Protein AF-V9H0E2-F1 (afdb_monomer)

Nearest PDB structures (foldseek):
  3msv-assembly3_B  TM=2.736E-01  e=2.946E+00  Schizosaccharomyces pombe
  7zoq-assembly1_A  TM=2.762E-01  e=8.106E+00  Desulfonema magnum

Foldseek 3Di:
DPPDDDPPDQWDDDPLQIAGVLLQSPVVLVVLVVVLVVVCVVCCVCQAPPHPDDLLVSVVCCVPPRVCSVLPCCLPSVLNYFPVSLVVVQVVSLVSLCRSVVPDPPDDSVNSCVVNVPDRSVRSNLVVNQVLLVCQVPPLQPVSVVCLVDPDQRPDDVNRNVSNVVSSVVRRVVPCPPDPDPPVSVPQPDLRVLVVDPDNVVSVVSVVVCVVPVDDVVNSVVVSVVVVVVVVVVVVVVVVVVVVPPDPPEDDPVRLVVLLVCVVVVVDDPVRSVVVCVVYDPVSVCSNPVPDPDDPPPD

Structure (mmCIF, N/CA/C/O backbone):
data_AF-V9H0E2-F1
#
_entry.id   AF-V9H0E2-F1
#
loop_
_atom_site.group_PDB
_atom_site.id
_atom_site.type_symbol
_atom_site.label_atom_id
_atom_site.label_alt_id
_atom_site.label_comp_id
_atom_site.label_asym_id
_atom_site.label_entity_id
_atom_site.label_seq_id
_atom_site.pdbx_PDB_ins_code
_atom_site.Cartn_x
_atom_site.Cartn_y
_atom_site.Cartn_z
_atom_site.occupancy
_atom_site.B_iso_or_equiv
_atom_site.auth_seq_id
_atom_site.auth_comp_id
_atom_site.auth_asym_id
_atom_site.auth_atom_id
_atom_site.pdbx_PDB_model_num
ATOM 1 N N . ILE A 1 1 ? -5.883 16.191 -21.966 1.00 41.06 1 ILE A N 1
ATOM 2 C CA . ILE A 1 1 ? -6.846 15.294 -22.657 1.00 41.06 1 ILE A CA 1
ATOM 3 C C . ILE A 1 1 ? -8.106 16.137 -22.878 1.00 41.06 1 ILE A C 1
ATOM 5 O O . ILE A 1 1 ? -8.686 16.534 -21.879 1.00 41.06 1 ILE A O 1
ATOM 9 N N . LYS A 1 2 ? -8.426 16.516 -24.132 1.00 46.69 2 LYS A N 1
ATOM 10 C CA . LYS A 1 2 ? -9.333 17.620 -24.579 1.00 46.69 2 LYS A CA 1
ATOM 11 C C . LYS A 1 2 ? -8.753 19.047 -24.704 1.00 46.69 2 LYS A C 1
ATOM 13 O O . LYS A 1 2 ? -9.476 20.006 -24.474 1.00 46.69 2 LYS A O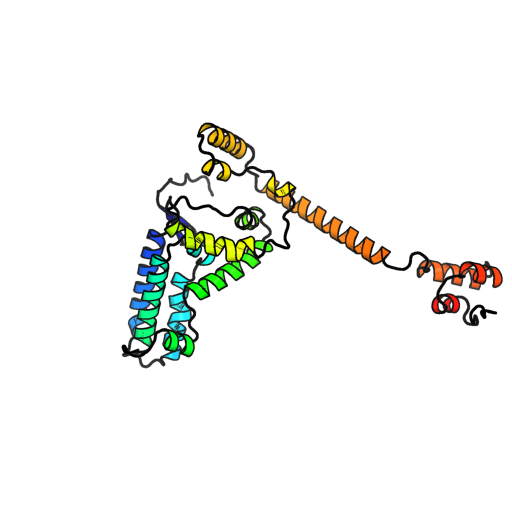 1
ATOM 18 N N . GLY A 1 3 ? -7.468 19.224 -25.027 1.00 57.84 3 GLY A N 1
ATOM 19 C CA . GLY A 1 3 ? -6.917 20.558 -25.361 1.00 57.84 3 GLY A CA 1
ATOM 20 C C . GLY A 1 3 ? -6.963 21.635 -24.259 1.00 57.84 3 GLY A C 1
ATOM 21 O O . GLY A 1 3 ? -6.470 22.735 -24.470 1.00 57.84 3 GLY A O 1
ATOM 22 N N . GLN A 1 4 ? -7.508 21.339 -23.074 1.00 68.50 4 GLN A N 1
ATOM 23 C CA . GLN A 1 4 ? -7.484 22.248 -21.934 1.00 68.50 4 GLN A CA 1
ATOM 24 C C . GLN A 1 4 ? -6.054 22.416 -21.430 1.00 68.50 4 GLN A C 1
ATOM 26 O O . GLN A 1 4 ? -5.381 21.438 -21.083 1.00 68.50 4 GLN A O 1
ATOM 31 N N . VAL A 1 5 ? -5.621 23.673 -21.361 1.00 68.31 5 VAL A N 1
ATOM 32 C CA . VAL A 1 5 ? -4.360 24.068 -20.742 1.00 68.31 5 VAL A CA 1
ATOM 33 C C . VAL A 1 5 ? -4.437 23.702 -19.261 1.00 68.31 5 VAL A C 1
ATOM 35 O O . VAL A 1 5 ? -5.210 24.278 -18.496 1.00 68.31 5 VAL A O 1
ATOM 38 N N . ILE A 1 6 ? -3.662 22.696 -18.857 1.00 68.62 6 ILE A N 1
ATOM 39 C CA . ILE A 1 6 ? -3.556 22.305 -17.453 1.00 68.62 6 ILE A CA 1
ATOM 40 C C . ILE A 1 6 ? -2.771 23.407 -16.753 1.00 68.62 6 ILE A C 1
ATOM 42 O O . ILE A 1 6 ? -1.590 23.615 -17.035 1.00 68.62 6 ILE A O 1
ATOM 46 N N . LYS A 1 7 ? -3.428 24.117 -15.839 1.00 74.00 7 LYS A N 1
ATOM 47 C CA . LYS A 1 7 ? -2.766 25.109 -14.999 1.00 74.00 7 LYS A CA 1
ATOM 48 C C . LYS A 1 7 ? -1.660 24.415 -14.201 1.00 74.00 7 LYS A C 1
ATOM 50 O O . LYS A 1 7 ? -1.916 23.435 -13.500 1.00 74.00 7 LYS A O 1
ATOM 55 N N . ILE A 1 8 ? -0.429 24.903 -14.337 1.00 72.62 8 ILE A N 1
ATOM 56 C CA . ILE A 1 8 ? 0.733 24.364 -13.625 1.00 72.62 8 ILE A CA 1
ATOM 57 C C . ILE A 1 8 ? 0.628 24.821 -12.170 1.00 72.62 8 ILE A C 1
ATOM 59 O O . ILE A 1 8 ? 1.108 25.886 -11.791 1.00 72.62 8 ILE A O 1
ATOM 63 N N . GLU A 1 9 ? -0.061 24.031 -11.357 1.00 79.38 9 GLU A N 1
ATOM 64 C CA . GLU A 1 9 ? -0.177 24.264 -9.923 1.00 79.38 9 GLU A CA 1
ATOM 65 C C . GLU A 1 9 ? 0.865 23.439 -9.163 1.00 79.38 9 GLU A C 1
ATOM 67 O O . GLU A 1 9 ? 1.273 22.354 -9.579 1.00 79.38 9 GLU A O 1
ATOM 72 N N . SER A 1 10 ? 1.310 23.945 -8.010 1.00 80.94 10 SER A N 1
ATOM 73 C CA . SER A 1 10 ? 2.284 23.240 -7.164 1.00 80.94 10 SER A CA 1
ATOM 74 C C . SER A 1 10 ? 1.739 21.931 -6.580 1.00 80.94 10 SER A C 1
ATOM 76 O O . SER A 1 10 ? 2.522 21.086 -6.133 1.00 80.94 10 SER A O 1
ATOM 78 N N . LYS A 1 11 ? 0.409 21.771 -6.582 1.00 86.44 11 LYS A N 1
ATOM 79 C CA . LYS A 1 11 ? -0.321 20.583 -6.148 1.00 86.44 11 LYS A CA 1
ATOM 80 C C . LYS A 1 11 ? -1.393 20.253 -7.170 1.00 86.44 11 LYS A C 1
ATOM 82 O O . LYS A 1 11 ? -2.201 21.114 -7.494 1.00 86.44 11 LYS A O 1
ATOM 87 N N . GLN A 1 12 ? -1.455 19.002 -7.603 1.00 87.12 12 GLN A N 1
ATOM 88 C CA . GLN A 1 12 ? -2.482 18.552 -8.536 1.00 87.12 12 GLN A CA 1
ATOM 89 C C . GLN A 1 12 ? -3.091 17.236 -8.064 1.00 87.12 12 GLN A C 1
ATOM 91 O O . GLN A 1 12 ? -2.385 16.339 -7.601 1.00 87.12 12 GLN A O 1
ATOM 96 N N . SER A 1 13 ? -4.415 17.110 -8.159 1.00 88.44 13 SER A N 1
ATOM 97 C CA . SER A 1 13 ? -5.100 15.853 -7.865 1.00 88.44 13 SER A CA 1
ATOM 98 C C . SER A 1 13 ? -5.219 14.994 -9.116 1.00 88.44 13 SER A C 1
ATOM 100 O O . SER A 1 13 ? -5.781 15.439 -10.114 1.00 88.44 13 SER A O 1
ATOM 102 N N . TYR A 1 14 ? -4.773 13.746 -9.027 1.00 88.81 14 TYR A N 1
ATOM 103 C CA . TYR A 1 14 ? -4.955 12.738 -10.062 1.00 88.81 14 TYR A CA 1
ATOM 104 C C . TYR A 1 14 ? -5.526 11.462 -9.446 1.00 88.81 14 TYR A C 1
ATOM 106 O O . TYR A 1 14 ? -4.957 10.925 -8.497 1.00 88.81 14 TYR A O 1
ATOM 114 N N . LEU A 1 15 ? -6.675 11.002 -9.952 1.00 88.69 15 LEU A N 1
ATOM 115 C CA . LEU A 1 15 ? -7.347 9.768 -9.515 1.00 88.69 15 LEU A CA 1
ATOM 116 C C . LEU A 1 15 ? -7.491 9.633 -7.979 1.00 88.69 15 LEU A C 1
ATOM 118 O O . LEU A 1 15 ? -7.377 8.548 -7.411 1.00 88.69 15 LEU A O 1
ATOM 122 N N . GLY A 1 16 ? -7.694 10.759 -7.285 1.00 87.00 16 GLY A N 1
ATOM 123 C CA . GLY A 1 16 ? -7.820 10.822 -5.822 1.00 87.00 16 GLY A CA 1
ATOM 124 C C . GLY A 1 16 ? -6.509 10.973 -5.033 1.00 87.00 16 GLY A C 1
ATOM 125 O O . GLY A 1 16 ? -6.568 11.211 -3.823 1.00 87.00 16 GLY A O 1
ATOM 126 N N . VAL A 1 17 ? -5.346 10.913 -5.688 1.00 90.69 17 VAL A N 1
ATOM 127 C CA . VAL A 1 17 ? -4.022 11.176 -5.097 1.00 90.69 17 VAL A CA 1
ATOM 128 C C . VAL A 1 17 ? -3.634 12.636 -5.326 1.00 90.69 17 VAL A C 1
ATOM 130 O O . VAL A 1 17 ? -3.860 13.172 -6.405 1.00 90.69 17 VAL A O 1
ATOM 133 N N . ILE A 1 18 ? -3.074 13.301 -4.311 1.00 91.19 18 ILE A N 1
ATOM 134 C CA . ILE A 1 18 ? -2.579 14.681 -4.445 1.00 91.19 18 ILE A CA 1
ATOM 135 C C . ILE A 1 18 ? -1.076 14.623 -4.644 1.00 91.19 18 ILE A C 1
ATOM 137 O O . ILE A 1 18 ? -0.355 14.197 -3.747 1.00 91.19 18 ILE A O 1
ATOM 141 N N . LEU A 1 19 ? -0.619 15.053 -5.811 1.00 88.25 19 LEU A N 1
ATOM 142 C CA . LEU A 1 19 ? 0.785 15.108 -6.173 1.00 88.25 19 LEU A CA 1
ATOM 143 C C . LEU A 1 19 ? 1.316 16.507 -5.862 1.00 88.25 19 LEU A C 1
ATOM 145 O O . LEU A 1 19 ? 0.828 17.491 -6.412 1.00 88.25 19 LEU A O 1
ATOM 149 N N . ASP A 1 20 ? 2.304 16.588 -4.972 1.00 86.44 20 ASP A N 1
ATOM 150 C CA . ASP A 1 20 ? 3.077 17.811 -4.739 1.00 86.44 20 ASP A CA 1
ATOM 151 C C . ASP A 1 20 ? 4.226 17.891 -5.762 1.00 86.44 20 ASP A C 1
ATOM 153 O O . ASP A 1 20 ? 4.770 16.859 -6.158 1.00 86.44 20 ASP A O 1
ATOM 157 N N . SER A 1 21 ? 4.685 19.095 -6.111 1.00 80.44 21 SER A N 1
ATOM 158 C CA . SER A 1 21 ? 5.811 19.305 -7.043 1.00 80.44 21 SER A CA 1
ATOM 159 C C . SER A 1 21 ? 7.104 18.564 -6.663 1.00 80.44 21 SER A C 1
ATOM 161 O O . SER A 1 21 ? 7.867 18.150 -7.534 1.00 80.44 21 SER A O 1
ATOM 163 N N . LYS A 1 22 ? 7.342 18.361 -5.360 1.00 78.38 22 LYS A N 1
ATOM 164 C CA . LYS A 1 22 ? 8.492 17.614 -4.814 1.00 78.38 22 LYS A CA 1
ATOM 165 C C . LYS A 1 22 ? 8.216 16.117 -4.607 1.00 78.38 22 LYS A C 1
ATOM 167 O O . LYS A 1 22 ? 9.096 15.406 -4.129 1.00 78.38 22 LYS A O 1
ATOM 172 N N . LEU A 1 23 ? 7.002 15.645 -4.906 1.00 82.50 23 LEU A N 1
ATOM 173 C CA . LEU A 1 23 ? 6.530 14.273 -4.663 1.00 82.50 23 LEU A CA 1
ATOM 174 C C . LEU A 1 23 ? 6.729 13.788 -3.214 1.00 82.50 23 LEU A C 1
ATOM 176 O O . LEU A 1 23 ? 6.932 12.606 -2.959 1.00 82.50 23 LEU A O 1
ATOM 180 N N . THR A 1 24 ? 6.653 14.700 -2.241 1.00 82.12 24 THR A N 1
ATOM 181 C CA . THR A 1 24 ? 6.691 14.366 -0.806 1.00 82.12 24 THR A CA 1
ATOM 182 C C . THR A 1 24 ? 5.370 13.798 -0.294 1.00 82.12 24 THR A C 1
ATOM 184 O O . THR A 1 24 ? 5.355 13.112 0.725 1.00 82.12 24 THR A O 1
ATOM 187 N N . LEU A 1 25 ? 4.265 14.112 -0.983 1.00 86.56 25 LEU A N 1
ATOM 188 C CA . LEU A 1 25 ? 2.903 13.645 -0.698 1.00 86.56 25 LEU A CA 1
ATOM 189 C C . LEU A 1 25 ? 2.443 13.919 0.744 1.00 86.56 25 LEU A C 1
ATOM 191 O O . LEU A 1 25 ? 1.552 13.253 1.271 1.00 86.56 25 LEU A O 1
ATOM 195 N N . SER A 1 26 ? 3.019 14.930 1.395 1.00 88.50 26 SER A N 1
ATOM 196 C CA . SER A 1 26 ? 2.671 15.297 2.768 1.00 88.50 26 SER A CA 1
ATOM 197 C C . SER A 1 26 ? 1.251 15.855 2.832 1.00 88.50 26 SER A C 1
ATOM 199 O O . SER A 1 26 ? 0.492 15.502 3.733 1.00 88.50 26 SER A O 1
ATOM 201 N N . SER A 1 27 ? 0.872 16.660 1.834 1.00 91.06 27 SER A N 1
ATOM 202 C CA . SER A 1 27 ? -0.482 17.196 1.670 1.00 91.06 27 SER A CA 1
ATOM 203 C C . SER A 1 27 ? -1.516 16.093 1.409 1.00 91.06 27 SER A C 1
ATOM 205 O O . SER A 1 27 ? -2.656 16.164 1.874 1.00 91.06 27 SER A O 1
ATOM 207 N N . HIS A 1 28 ? -1.109 15.037 0.701 1.00 92.50 28 HIS A N 1
ATOM 208 C CA . HIS A 1 28 ? -1.943 13.870 0.466 1.00 92.50 28 HIS A CA 1
ATOM 209 C C . HIS A 1 28 ? -2.204 13.111 1.768 1.00 92.50 28 HIS A C 1
ATOM 211 O O . HIS A 1 28 ? -3.365 12.874 2.099 1.00 92.50 28 HIS A O 1
ATOM 217 N N . VAL A 1 29 ? -1.155 12.795 2.538 1.00 92.75 29 VAL A N 1
ATOM 218 C CA . VAL A 1 29 ? -1.286 12.061 3.807 1.00 92.75 29 VAL A CA 1
ATOM 219 C C . VAL A 1 29 ? -2.129 12.840 4.818 1.00 92.75 29 VAL A C 1
ATOM 221 O O . VAL A 1 29 ? -2.977 12.249 5.486 1.00 92.75 29 VAL A O 1
ATOM 224 N N . THR A 1 30 ? -1.969 14.163 4.921 1.00 93.94 30 THR A N 1
ATOM 225 C CA . THR A 1 30 ? -2.800 14.973 5.829 1.00 93.94 30 THR A CA 1
ATOM 226 C C . THR A 1 30 ? -4.272 14.958 5.424 1.00 93.94 30 THR A C 1
ATOM 228 O O . THR A 1 30 ? -5.137 14.750 6.278 1.00 93.94 30 THR A O 1
ATOM 231 N N . LYS A 1 31 ? -4.580 15.098 4.129 1.00 94.25 31 LYS A N 1
ATOM 232 C CA . LYS A 1 31 ? -5.961 14.995 3.632 1.00 94.25 31 LYS A CA 1
ATOM 233 C C . LYS A 1 31 ? -6.541 13.598 3.851 1.00 94.25 31 LYS A C 1
ATOM 235 O O . LYS A 1 31 ? -7.698 13.471 4.246 1.00 94.25 31 LYS A O 1
ATOM 240 N N . LEU A 1 32 ? -5.749 12.560 3.607 1.00 94.75 32 LEU A N 1
ATOM 241 C CA . LEU A 1 32 ? -6.114 11.161 3.815 1.00 94.75 32 LEU A CA 1
ATOM 242 C C . LEU A 1 32 ? -6.434 10.891 5.293 1.00 94.75 32 LEU A C 1
ATOM 244 O O . LEU A 1 32 ? -7.477 10.310 5.586 1.00 94.75 32 LEU A O 1
ATOM 248 N N . MET A 1 33 ? -5.630 11.412 6.223 1.00 95.12 33 MET A N 1
ATOM 249 C CA . MET A 1 33 ? -5.909 11.346 7.665 1.00 95.12 33 MET A CA 1
ATOM 250 C C . MET A 1 33 ? -7.200 12.053 8.061 1.00 95.12 33 MET A C 1
ATOM 252 O O . MET A 1 33 ? -7.986 11.520 8.849 1.00 95.12 33 MET A O 1
ATOM 256 N N . GLY A 1 34 ? -7.440 13.239 7.500 1.00 95.88 34 GLY A N 1
ATOM 257 C CA . GLY A 1 34 ? -8.693 13.962 7.698 1.00 95.88 34 GLY A CA 1
ATOM 258 C C . GLY A 1 34 ? -9.891 13.137 7.230 1.00 95.88 34 GLY A C 1
ATOM 259 O O . GLY A 1 34 ? -10.848 12.959 7.981 1.00 95.88 34 GLY A O 1
ATOM 260 N N . LYS A 1 35 ? -9.814 12.555 6.026 1.00 95.25 35 LYS A N 1
ATOM 261 C CA . LYS A 1 35 ? -10.856 11.667 5.488 1.00 95.25 35 LYS A CA 1
ATOM 262 C C . LYS A 1 35 ? -11.089 10.447 6.377 1.00 95.25 35 LYS A C 1
ATOM 264 O O . LYS A 1 35 ? -12.236 10.168 6.711 1.00 95.25 35 LYS A O 1
ATOM 269 N N . TYR A 1 36 ? -10.023 9.764 6.788 1.00 96.00 36 TYR A N 1
ATOM 270 C CA . TYR A 1 36 ? -10.091 8.591 7.659 1.00 96.00 36 TYR A CA 1
ATOM 271 C C . TYR A 1 36 ? -10.755 8.919 9.003 1.00 96.00 36 TYR A C 1
ATOM 273 O O . TYR A 1 36 ? -11.689 8.243 9.432 1.00 96.00 36 TYR A O 1
ATOM 281 N N . THR A 1 37 ? -10.339 10.019 9.634 1.00 95.31 37 THR A N 1
ATOM 282 C CA . THR A 1 37 ? -10.895 10.469 10.916 1.00 95.31 37 THR A CA 1
ATOM 283 C C . THR A 1 37 ? -12.364 10.855 10.786 1.00 95.31 37 THR A C 1
ATOM 285 O O . THR A 1 37 ? -13.175 10.475 11.628 1.00 95.31 37 THR A O 1
ATOM 288 N N . THR A 1 38 ? -12.731 11.580 9.729 1.00 96.69 38 THR A N 1
ATOM 289 C CA . THR A 1 38 ? -14.122 11.964 9.465 1.00 96.69 38 THR A CA 1
ATOM 290 C C . THR A 1 38 ? -14.997 10.745 9.182 1.00 96.69 38 THR A C 1
ATOM 292 O O . THR A 1 38 ? -16.099 10.657 9.718 1.00 96.69 38 THR A O 1
ATOM 295 N N . ALA A 1 39 ? -14.507 9.776 8.405 1.00 95.69 39 ALA A N 1
ATOM 296 C CA . ALA A 1 39 ? -15.214 8.524 8.149 1.00 95.69 39 ALA A CA 1
ATOM 297 C C . ALA A 1 39 ? -15.444 7.735 9.448 1.00 95.69 39 ALA A C 1
ATOM 299 O O . ALA A 1 39 ? -16.573 7.337 9.732 1.00 95.69 39 ALA A O 1
ATOM 300 N N . TYR A 1 40 ? -14.413 7.606 10.292 1.00 95.12 40 TYR A N 1
ATOM 301 C CA . TYR A 1 40 ? -14.554 6.984 11.609 1.00 95.12 40 TYR A CA 1
ATOM 302 C C . TYR A 1 40 ? -15.574 7.729 12.477 1.00 95.12 40 TYR A C 1
ATOM 304 O O . TYR A 1 40 ? -16.453 7.105 13.065 1.00 95.12 40 TYR A O 1
ATOM 312 N N . ARG A 1 41 ? -15.509 9.069 12.517 1.00 94.19 41 ARG A N 1
ATOM 313 C CA . ARG A 1 41 ? -16.446 9.898 13.291 1.00 94.19 41 ARG A CA 1
ATOM 314 C C . ARG A 1 41 ? -17.895 9.646 12.880 1.00 94.19 41 ARG A C 1
ATOM 316 O O . ARG A 1 41 ? -18.728 9.433 13.757 1.00 94.19 41 ARG A O 1
ATOM 323 N N . LYS A 1 42 ? -18.174 9.572 11.576 1.00 94.62 42 LYS A N 1
ATOM 324 C CA . LYS A 1 42 ? -19.507 9.246 11.040 1.00 94.62 42 LYS A CA 1
ATOM 325 C C . LYS A 1 42 ? -19.993 7.853 11.448 1.00 94.62 42 LYS A C 1
ATOM 327 O O . LYS A 1 42 ? -21.188 7.657 11.614 1.00 94.62 42 LYS A O 1
ATOM 332 N N . MET A 1 43 ? -19.081 6.905 11.648 1.00 93.69 43 MET A N 1
ATOM 333 C CA . MET A 1 43 ? -19.390 5.532 12.069 1.00 93.69 43 MET A CA 1
ATOM 334 C C . MET A 1 43 ? -19.301 5.323 13.580 1.00 93.69 43 MET A C 1
ATOM 336 O O . MET A 1 43 ? -19.519 4.210 14.058 1.00 93.69 43 MET A O 1
ATOM 340 N N . THR A 1 44 ? -19.014 6.376 14.351 1.00 92.25 44 THR A N 1
ATOM 341 C CA . THR A 1 44 ? -18.881 6.281 15.809 1.00 92.25 44 THR A CA 1
ATOM 342 C C . THR A 1 44 ? -20.119 5.657 16.430 1.00 92.25 44 THR A C 1
ATOM 344 O O . THR A 1 44 ? -19.982 4.819 17.301 1.00 92.25 44 THR A O 1
ATOM 347 N N . TRP A 1 45 ? -21.330 5.969 15.972 1.00 91.25 45 TRP A N 1
ATOM 348 C CA . TRP A 1 45 ? -22.545 5.393 16.559 1.00 91.25 45 TRP A CA 1
ATOM 349 C C . TRP A 1 45 ? -22.568 3.846 16.524 1.00 91.25 45 TRP A C 1
ATOM 351 O O . TRP A 1 45 ? -22.989 3.226 17.498 1.00 91.25 45 TRP A O 1
ATOM 361 N N . ILE A 1 46 ? -22.009 3.223 15.477 1.00 93.19 46 ILE A N 1
ATOM 362 C CA . ILE A 1 46 ? -21.846 1.761 15.339 1.00 93.19 46 ILE A CA 1
ATOM 363 C C . ILE A 1 46 ? -20.604 1.258 16.081 1.00 93.19 46 ILE A C 1
ATOM 365 O O . ILE A 1 46 ? -20.646 0.222 16.747 1.00 93.19 46 ILE A O 1
ATOM 369 N N . LEU A 1 47 ? -19.476 1.952 15.924 1.00 92.69 47 LEU A N 1
ATOM 370 C CA . LEU A 1 47 ? -18.156 1.487 16.363 1.00 92.69 47 LEU A CA 1
ATOM 371 C C . LEU A 1 47 ? -17.860 1.804 17.833 1.00 92.69 47 LEU A C 1
ATOM 373 O O . LEU A 1 47 ? -16.956 1.216 18.424 1.00 92.69 47 LEU A O 1
ATOM 377 N N . ASN A 1 48 ? -18.630 2.703 18.443 1.00 88.06 48 ASN A N 1
ATOM 378 C CA . ASN A 1 48 ? -18.432 3.142 19.816 1.00 88.06 48 ASN A CA 1
ATOM 379 C C . ASN A 1 48 ? -18.663 1.999 20.814 1.00 88.06 48 ASN A C 1
ATOM 381 O O . ASN A 1 48 ? -19.339 0.993 20.563 1.00 88.06 48 ASN A O 1
ATOM 385 N N . ARG A 1 49 ? -18.127 2.213 22.012 1.00 82.31 49 ARG A N 1
ATOM 386 C CA . ARG A 1 49 ? -18.296 1.390 23.200 1.00 82.31 49 ARG A CA 1
ATOM 387 C C . ARG A 1 49 ? -19.765 1.074 23.467 1.00 82.31 49 ARG A C 1
ATOM 389 O O . ARG A 1 49 ? -20.065 -0.069 23.775 1.00 82.31 49 ARG A O 1
ATOM 396 N N . ARG A 1 50 ? -20.668 2.048 23.333 1.00 86.19 50 ARG A N 1
ATOM 397 C CA . ARG A 1 50 ? -22.096 1.892 23.676 1.00 86.19 50 ARG A CA 1
ATOM 398 C C . ARG A 1 50 ? -22.883 1.002 22.706 1.00 86.19 50 ARG A C 1
ATOM 400 O O . ARG A 1 50 ? -23.947 0.519 23.066 1.00 86.19 50 ARG A O 1
ATOM 407 N N . SER A 1 51 ? -22.366 0.766 21.502 1.00 90.44 51 SER A N 1
ATOM 408 C CA . SER A 1 51 ? -23.026 -0.099 20.523 1.00 90.44 51 SER A CA 1
ATOM 409 C C . SER A 1 51 ? -22.992 -1.564 20.965 1.00 90.44 51 SER A C 1
ATOM 411 O O . SER A 1 51 ? -21.927 -2.068 21.341 1.00 90.44 51 SER A O 1
ATOM 413 N N . LYS A 1 52 ? -24.140 -2.246 20.849 1.00 91.38 52 LYS A N 1
ATOM 414 C CA . LYS A 1 52 ? -24.332 -3.672 21.176 1.00 91.38 52 LYS A CA 1
ATOM 415 C C . LYS A 1 52 ? -23.669 -4.632 20.176 1.00 91.38 52 LYS A C 1
ATOM 417 O O . LYS A 1 52 ? -23.691 -5.838 20.390 1.00 91.38 52 LYS A O 1
ATOM 422 N N . LEU A 1 53 ? -23.075 -4.124 19.092 1.00 93.62 53 LEU A N 1
ATOM 423 C CA . LEU A 1 53 ? -22.438 -4.972 18.085 1.00 93.62 53 LEU A CA 1
ATOM 424 C C . LEU A 1 53 ? -21.229 -5.741 18.646 1.00 93.62 53 LEU A C 1
ATOM 426 O O . LEU A 1 53 ? -20.418 -5.150 19.373 1.00 93.62 53 LEU A O 1
ATOM 430 N N . PRO A 1 54 ? -21.040 -7.013 18.247 1.00 93.56 54 PRO A N 1
ATOM 431 C CA . PRO A 1 54 ? -19.859 -7.782 18.613 1.00 93.56 54 PRO A CA 1
ATOM 432 C C . PRO A 1 54 ? -18.566 -7.101 18.152 1.00 93.56 54 PRO A C 1
ATOM 434 O O . PRO A 1 54 ? -18.481 -6.569 17.041 1.00 93.56 54 PRO A O 1
ATOM 437 N N . THR A 1 55 ? -17.517 -7.173 18.974 1.00 93.12 55 THR A N 1
ATOM 438 C CA . THR A 1 55 ? -16.210 -6.563 18.670 1.00 93.12 55 THR A CA 1
ATOM 439 C C . THR A 1 55 ? -15.618 -7.087 17.361 1.00 93.12 55 THR A C 1
ATOM 441 O O . THR A 1 55 ? -15.056 -6.313 16.590 1.00 93.12 55 THR A O 1
ATOM 444 N N . LYS A 1 56 ? -15.810 -8.380 17.058 1.00 94.12 56 LYS A N 1
ATOM 445 C CA . LYS A 1 56 ? -15.374 -9.000 15.795 1.00 94.12 56 LYS A CA 1
ATOM 446 C C . LYS A 1 56 ? -16.006 -8.314 14.578 1.00 94.12 56 LYS A C 1
ATOM 448 O O . LYS A 1 56 ? -15.296 -7.988 13.631 1.00 94.12 56 LYS A O 1
ATOM 453 N N . THR A 1 57 ? -17.305 -8.026 14.633 1.00 94.56 57 THR A N 1
ATOM 454 C CA . THR A 1 57 ? -18.034 -7.333 13.560 1.00 94.56 57 THR A CA 1
ATOM 455 C C . THR A 1 57 ? -17.576 -5.885 13.422 1.00 94.56 57 THR A C 1
ATOM 457 O O . THR A 1 57 ? -17.302 -5.431 12.315 1.00 94.56 57 THR A O 1
ATOM 460 N N . LYS A 1 58 ? -17.387 -5.166 14.537 1.00 95.00 58 LYS A N 1
ATOM 461 C CA . LYS A 1 58 ? -16.829 -3.800 14.513 1.00 95.00 58 LYS A CA 1
ATOM 462 C C . LYS A 1 58 ? -15.436 -3.767 13.878 1.00 95.00 58 LYS A C 1
ATOM 464 O O . LYS A 1 58 ? -15.129 -2.868 13.099 1.00 95.00 58 LYS A O 1
ATOM 469 N N . MET A 1 59 ? -14.610 -4.772 14.166 1.00 94.94 59 MET A N 1
ATOM 470 C CA . MET A 1 59 ? -13.279 -4.888 13.579 1.00 94.94 59 MET A CA 1
ATOM 471 C C . MET A 1 59 ? -13.323 -5.214 12.084 1.00 94.94 59 MET A C 1
ATOM 473 O O . MET A 1 59 ? -12.508 -4.711 11.315 1.00 94.94 59 MET A O 1
ATOM 477 N N . LEU A 1 60 ? -14.298 -6.014 11.649 1.00 95.12 60 LEU A N 1
ATOM 478 C CA . LEU A 1 60 ? -14.529 -6.269 10.229 1.00 95.12 60 LEU A CA 1
ATOM 479 C C . LEU A 1 60 ? -14.905 -4.980 9.483 1.00 95.12 60 LEU A C 1
ATOM 481 O O . LEU A 1 60 ? -14.401 -4.747 8.387 1.00 95.12 60 LEU A O 1
ATOM 485 N N . ILE A 1 61 ? -15.726 -4.116 10.087 1.00 94.81 61 ILE A N 1
ATOM 486 C CA . ILE A 1 61 ? -16.081 -2.804 9.520 1.00 94.81 61 ILE A CA 1
ATOM 487 C C . ILE A 1 61 ? -14.838 -1.916 9.392 1.00 94.81 61 ILE A C 1
ATOM 489 O O . ILE A 1 61 ? -14.622 -1.310 8.343 1.00 94.81 61 ILE A O 1
ATOM 493 N N . LEU A 1 62 ? -13.977 -1.881 10.417 1.00 93.81 62 LEU A N 1
ATOM 494 C CA . LEU A 1 62 ? -12.699 -1.163 10.348 1.00 93.81 62 LEU A CA 1
ATOM 495 C C . LEU A 1 62 ? -11.878 -1.627 9.133 1.00 93.81 62 LEU A C 1
ATOM 497 O O . LEU A 1 62 ? -11.470 -0.801 8.321 1.00 93.81 62 LEU A O 1
ATOM 501 N N . LYS A 1 63 ? -11.714 -2.944 8.963 1.00 94.19 63 LYS A N 1
ATOM 502 C CA . LYS A 1 63 ? -10.945 -3.529 7.854 1.00 94.19 63 LYS A CA 1
ATOM 503 C C . LYS A 1 63 ? -11.547 -3.274 6.476 1.00 94.19 63 LYS A C 1
ATOM 505 O O . LYS A 1 63 ? -10.805 -3.085 5.523 1.00 94.19 63 LYS A O 1
ATOM 510 N N . SER A 1 64 ? -12.868 -3.360 6.357 1.00 94.38 64 SER A N 1
ATOM 511 C CA . SER A 1 64 ? -13.566 -3.348 5.064 1.00 94.38 64 SER A CA 1
ATOM 512 C C . SER A 1 64 ? -13.926 -1.951 4.583 1.00 94.38 64 SER A C 1
ATOM 514 O O . SER A 1 64 ? -14.055 -1.753 3.382 1.00 94.38 64 SER A O 1
ATOM 516 N N . VAL A 1 65 ? -14.081 -0.983 5.490 1.00 94.50 65 VAL A N 1
ATOM 517 C CA . VAL A 1 65 ? -14.557 0.361 5.136 1.00 94.50 65 VAL A CA 1
ATOM 518 C C . VAL A 1 65 ? -13.525 1.439 5.436 1.00 94.50 65 VAL A C 1
ATOM 520 O O . VAL A 1 65 ? -13.319 2.341 4.626 1.00 94.50 65 VAL A O 1
ATOM 523 N N . LEU A 1 66 ? -12.843 1.353 6.580 1.00 94.38 66 LEU A N 1
ATOM 524 C CA . LEU A 1 66 ? -11.904 2.392 7.004 1.00 94.38 66 LEU A CA 1
ATOM 525 C C . LEU A 1 66 ? -10.489 2.147 6.480 1.00 94.38 66 LEU A C 1
ATOM 527 O O . LEU A 1 66 ? -9.870 3.085 5.976 1.00 94.38 66 LEU A O 1
ATOM 531 N N . SER A 1 67 ? -9.982 0.913 6.546 1.00 94.31 67 SER A N 1
ATOM 532 C CA . SER A 1 67 ? -8.648 0.595 6.025 1.00 94.31 67 SER A CA 1
ATOM 533 C C . SER A 1 67 ? -8.490 0.903 4.522 1.00 94.31 67 SER A C 1
ATOM 535 O O . SER A 1 67 ? -7.467 1.488 4.166 1.00 94.31 67 SER A O 1
ATOM 537 N N . PRO A 1 68 ? -9.486 0.676 3.636 1.00 94.88 68 PRO A N 1
ATOM 538 C CA . PRO A 1 68 ? -9.396 1.043 2.219 1.00 94.88 68 PRO A CA 1
ATOM 539 C C . PRO A 1 68 ? -9.063 2.510 1.946 1.00 94.88 68 PRO A C 1
ATOM 541 O O . PRO A 1 68 ? -8.426 2.810 0.939 1.00 94.88 68 PRO A O 1
ATOM 544 N N . ILE A 1 69 ? -9.433 3.427 2.850 1.00 94.69 69 ILE A N 1
ATOM 545 C CA . ILE A 1 69 ? -9.152 4.864 2.704 1.00 94.69 69 ILE A CA 1
ATOM 546 C C . ILE A 1 69 ? -7.646 5.115 2.597 1.00 94.69 69 ILE A C 1
ATOM 548 O O . ILE A 1 69 ? -7.221 5.961 1.811 1.00 94.69 69 ILE A O 1
ATOM 552 N N . TRP A 1 70 ? -6.851 4.394 3.392 1.00 93.69 70 TRP A N 1
ATOM 553 C CA . TRP A 1 70 ? -5.396 4.491 3.364 1.00 93.69 70 TRP A CA 1
ATOM 554 C C . TRP A 1 70 ? -4.740 3.383 2.534 1.00 93.69 70 TRP A C 1
ATOM 556 O O . TRP A 1 70 ? -3.623 3.556 2.073 1.00 93.69 70 TRP A O 1
ATOM 566 N N . GLN A 1 71 ? -5.404 2.255 2.295 1.00 94.94 71 GLN A N 1
ATOM 567 C CA . GLN A 1 71 ? -4.861 1.199 1.432 1.00 94.94 71 GLN A CA 1
ATOM 568 C C . GLN A 1 71 ? -4.908 1.576 -0.054 1.00 94.94 71 GLN A C 1
ATOM 570 O O . GLN A 1 71 ? -4.116 1.063 -0.850 1.00 94.94 71 GLN A O 1
ATOM 575 N N . TYR A 1 72 ? -5.818 2.475 -0.440 1.00 93.88 72 TYR A N 1
ATOM 576 C CA . TYR A 1 72 ? -5.954 2.921 -1.819 1.00 93.88 72 TYR A CA 1
ATOM 577 C C . TYR A 1 72 ? -4.644 3.497 -2.366 1.00 93.88 72 TYR A C 1
ATOM 579 O O . TYR A 1 72 ? -4.045 4.398 -1.778 1.00 93.88 72 TYR A O 1
ATOM 587 N N . ALA A 1 73 ? -4.221 2.981 -3.524 1.00 86.75 73 ALA A N 1
ATOM 588 C CA . ALA A 1 73 ? -3.020 3.392 -4.249 1.00 86.75 73 ALA A CA 1
ATOM 589 C C . ALA A 1 73 ? -1.714 3.361 -3.424 1.00 86.75 73 ALA A C 1
ATOM 591 O O . ALA A 1 73 ? -0.731 3.987 -3.822 1.00 86.75 73 ALA A O 1
ATOM 592 N N . ILE A 1 74 ? -1.660 2.614 -2.311 1.00 91.75 74 ILE A N 1
ATOM 593 C CA . ILE A 1 74 ? -0.484 2.589 -1.427 1.00 91.75 74 ILE A CA 1
ATOM 594 C C . ILE A 1 74 ? 0.786 2.112 -2.141 1.00 91.75 74 ILE A C 1
ATOM 596 O O . ILE A 1 74 ? 1.869 2.592 -1.835 1.00 91.75 74 ILE A O 1
ATOM 600 N N . ALA A 1 75 ? 0.673 1.233 -3.141 1.00 88.12 75 ALA A N 1
ATOM 601 C CA . ALA A 1 75 ? 1.814 0.813 -3.956 1.00 88.12 75 ALA A CA 1
ATOM 602 C C . ALA A 1 75 ? 2.415 1.975 -4.773 1.00 88.12 75 ALA A C 1
ATOM 604 O O . ALA A 1 75 ? 3.615 1.989 -5.026 1.00 88.12 75 ALA A O 1
ATOM 605 N N . ALA A 1 76 ? 1.599 2.967 -5.149 1.00 86.50 76 ALA A N 1
ATOM 606 C CA . ALA A 1 76 ? 2.034 4.122 -5.927 1.00 86.50 76 ALA A CA 1
ATOM 607 C C . ALA A 1 76 ? 2.642 5.224 -5.045 1.00 86.50 76 ALA A C 1
ATOM 609 O O . ALA A 1 76 ? 3.705 5.754 -5.362 1.00 86.50 76 ALA A O 1
ATOM 610 N N . TRP A 1 77 ? 1.990 5.584 -3.933 1.00 88.62 77 TRP A N 1
ATOM 611 C CA . TRP A 1 77 ? 2.457 6.684 -3.077 1.00 88.62 77 TRP A CA 1
ATOM 612 C C . TRP A 1 77 ? 3.298 6.239 -1.874 1.00 88.62 77 TRP A C 1
ATOM 614 O O . TRP A 1 77 ? 4.134 7.006 -1.398 1.00 88.62 77 TRP A O 1
ATOM 624 N N . GLY A 1 78 ? 3.124 5.012 -1.385 1.00 88.38 78 GLY A N 1
ATOM 625 C CA . GLY A 1 78 ? 3.821 4.456 -0.219 1.00 88.38 78 GLY A CA 1
ATOM 626 C C . GLY A 1 78 ? 5.357 4.489 -0.280 1.00 88.38 78 GLY A C 1
ATOM 627 O O . GLY A 1 78 ? 5.962 4.792 0.753 1.00 88.38 78 GLY A O 1
ATOM 628 N N . PRO A 1 79 ? 6.015 4.275 -1.442 1.00 83.81 79 PRO A N 1
ATOM 629 C CA . PRO A 1 79 ? 7.472 4.404 -1.547 1.00 83.81 79 PRO A CA 1
ATOM 630 C C . PRO A 1 79 ? 7.954 5.859 -1.407 1.00 83.81 79 PRO A C 1
ATOM 632 O O . PRO A 1 79 ? 9.071 6.132 -0.961 1.00 83.81 79 PRO A O 1
ATOM 635 N N . LEU A 1 80 ? 7.121 6.819 -1.817 1.00 84.56 80 LEU A N 1
ATOM 636 C CA . LEU A 1 80 ? 7.467 8.241 -1.869 1.00 84.56 80 LEU A CA 1
ATOM 637 C C . LEU A 1 80 ? 7.326 8.923 -0.505 1.00 84.56 80 LEU A C 1
ATOM 639 O O . LEU A 1 80 ? 7.949 9.955 -0.266 1.00 84.56 80 LEU A O 1
ATOM 643 N N . VAL A 1 81 ? 6.553 8.347 0.405 1.00 87.00 81 VAL A N 1
ATOM 644 C CA . VAL A 1 81 ? 6.263 8.925 1.716 1.00 87.00 81 VAL A CA 1
ATOM 645 C C . VAL A 1 81 ? 7.372 8.606 2.734 1.00 87.00 81 VAL A C 1
ATOM 647 O O . VAL A 1 81 ? 8.050 7.589 2.647 1.00 87.00 81 VAL A O 1
ATOM 650 N N . THR A 1 82 ? 7.587 9.491 3.711 1.00 86.44 82 THR A N 1
ATOM 651 C CA . THR A 1 82 ? 8.554 9.285 4.807 1.00 86.44 82 THR A CA 1
ATOM 652 C C . THR A 1 82 ? 8.011 8.323 5.869 1.00 86.44 82 THR A C 1
ATOM 654 O O . THR A 1 82 ? 6.817 8.348 6.171 1.00 86.44 82 THR A O 1
ATOM 657 N N . ASP A 1 83 ? 8.882 7.580 6.554 1.00 86.19 83 ASP A N 1
ATOM 658 C CA . ASP A 1 83 ? 8.491 6.671 7.649 1.00 86.19 83 ASP A CA 1
ATOM 659 C C . ASP A 1 83 ? 7.694 7.359 8.764 1.00 86.19 83 ASP A C 1
ATOM 661 O O . ASP A 1 83 ? 6.755 6.783 9.309 1.00 86.19 83 ASP A O 1
ATOM 665 N N . ALA A 1 84 ? 7.987 8.629 9.060 1.00 88.88 84 ALA A N 1
ATOM 666 C CA . ALA A 1 84 ? 7.215 9.416 10.020 1.00 88.88 84 ALA A CA 1
ATOM 667 C C . ALA A 1 84 ? 5.733 9.545 9.623 1.00 88.88 84 ALA A C 1
ATOM 669 O O . ALA A 1 84 ? 4.850 9.468 10.474 1.00 88.88 84 ALA A O 1
ATOM 670 N N . GLN A 1 85 ? 5.441 9.716 8.334 1.00 90.25 85 GLN A N 1
ATOM 671 C CA . GLN A 1 85 ? 4.070 9.830 7.840 1.00 90.25 85 GLN A CA 1
ATOM 672 C C . GLN A 1 85 ? 3.355 8.476 7.872 1.00 90.25 85 GLN A C 1
ATOM 674 O O . GLN A 1 85 ? 2.208 8.416 8.300 1.00 90.25 85 GLN A O 1
ATOM 679 N N . ILE A 1 86 ? 4.045 7.388 7.520 1.00 91.44 86 ILE A N 1
ATOM 680 C CA . ILE A 1 86 ? 3.510 6.019 7.621 1.00 91.44 86 ILE A CA 1
ATOM 681 C C . ILE A 1 86 ? 3.219 5.659 9.078 1.00 91.44 86 ILE A C 1
ATOM 683 O O . ILE A 1 86 ? 2.140 5.156 9.393 1.00 91.44 86 ILE A O 1
ATOM 687 N N . ARG A 1 87 ? 4.117 6.032 9.996 1.00 93.12 87 ARG A N 1
ATOM 688 C CA . ARG A 1 87 ? 3.895 5.900 11.437 1.00 93.12 87 ARG A CA 1
ATOM 689 C C . ARG A 1 87 ? 2.654 6.663 11.893 1.00 93.12 87 ARG A C 1
ATOM 691 O O . ARG A 1 87 ? 1.916 6.139 12.717 1.00 93.12 87 ARG A O 1
ATOM 698 N N . ARG A 1 88 ? 2.373 7.857 11.357 1.00 94.38 88 ARG A N 1
ATOM 699 C CA . ARG A 1 88 ? 1.121 8.577 11.666 1.00 94.38 88 ARG A CA 1
ATOM 700 C C . ARG A 1 88 ? -0.114 7.778 11.244 1.00 94.38 88 ARG A C 1
ATOM 702 O O . ARG A 1 88 ? -1.045 7.683 12.037 1.00 94.38 88 ARG A O 1
ATOM 709 N N . ILE A 1 89 ? -0.099 7.156 10.058 1.00 94.88 89 ILE A N 1
ATOM 710 C CA . ILE A 1 89 ? -1.186 6.265 9.605 1.00 94.88 89 ILE A CA 1
ATOM 711 C C . ILE A 1 89 ? -1.367 5.096 10.568 1.00 94.88 89 ILE A C 1
ATOM 713 O O . ILE A 1 89 ? -2.464 4.844 11.062 1.00 94.88 89 ILE A O 1
ATOM 717 N N . GLN A 1 90 ? -0.259 4.436 10.888 1.00 95.25 90 GLN A N 1
ATOM 718 C CA . GLN A 1 90 ? -0.216 3.288 11.780 1.00 95.25 90 GLN A CA 1
ATOM 719 C C . GLN A 1 90 ? -0.731 3.626 13.189 1.00 95.25 90 GLN A C 1
ATOM 721 O O . GLN A 1 90 ? -1.443 2.825 13.796 1.00 95.25 90 GLN A O 1
ATOM 726 N N . VAL A 1 91 ? -0.383 4.804 13.717 1.00 95.50 91 VAL A N 1
ATOM 727 C CA . VAL A 1 91 ? -0.833 5.287 15.031 1.00 95.50 91 VAL A CA 1
ATOM 728 C C . VAL A 1 91 ? -2.333 5.560 15.035 1.00 95.50 91 VAL A C 1
ATOM 730 O O . VAL A 1 91 ? -3.009 5.123 15.965 1.00 95.50 91 VAL A O 1
ATOM 733 N N . GLU A 1 92 ? -2.872 6.223 14.011 1.00 94.81 92 GLU A N 1
ATOM 734 C CA . GLU A 1 92 ? -4.314 6.484 13.935 1.00 94.81 92 GLU A CA 1
ATOM 735 C C . GLU A 1 92 ? -5.122 5.191 13.784 1.00 94.81 92 GLU A C 1
ATOM 737 O O . GLU A 1 92 ? -6.119 5.008 14.485 1.00 94.81 92 GLU A O 1
ATOM 742 N N . GLU A 1 93 ? -4.675 4.245 12.953 1.00 94.50 93 GLU A N 1
ATOM 743 C CA . GLU A 1 93 ? -5.332 2.939 12.849 1.00 94.50 93 GLU A CA 1
ATOM 744 C C . GLU A 1 93 ? -5.281 2.173 14.179 1.00 94.50 93 GLU A C 1
ATOM 746 O O . GLU A 1 93 ? -6.309 1.675 14.645 1.00 94.50 93 GLU A O 1
ATOM 751 N N . ASN A 1 94 ? -4.117 2.146 14.839 1.00 94.88 94 ASN A N 1
ATOM 752 C CA . ASN A 1 94 ? -3.965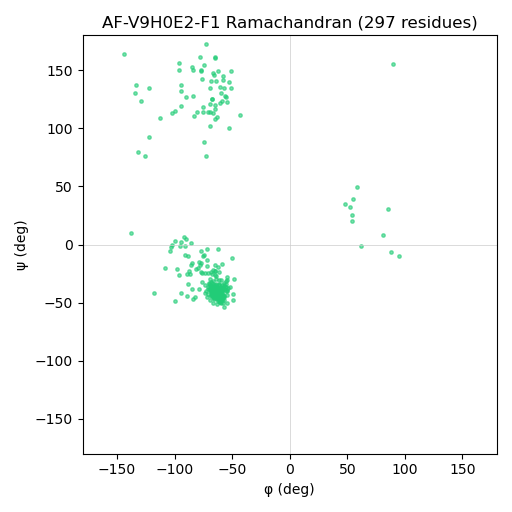 1.528 16.157 1.00 94.88 94 ASN A CA 1
ATOM 753 C C . ASN A 1 94 ? -4.901 2.162 17.184 1.00 94.88 94 ASN A C 1
ATOM 755 O O . ASN A 1 94 ? -5.549 1.445 17.940 1.00 94.88 94 ASN A O 1
ATOM 759 N N . ARG A 1 95 ? -5.018 3.492 17.197 1.00 94.12 95 ARG A N 1
ATOM 760 C CA . ARG A 1 95 ? -5.923 4.199 18.105 1.00 94.12 95 ARG A CA 1
ATOM 761 C C . ARG A 1 95 ? -7.366 3.734 17.911 1.00 94.12 95 ARG A C 1
ATOM 763 O O . ARG A 1 95 ? -8.001 3.336 18.880 1.00 94.12 95 ARG A O 1
ATOM 770 N N . LYS A 1 96 ? -7.863 3.701 16.669 1.00 93.62 96 LYS A N 1
ATOM 771 C CA . LYS A 1 96 ? -9.253 3.291 16.385 1.00 93.62 96 LYS A CA 1
ATOM 772 C C . LYS A 1 96 ? -9.509 1.820 16.694 1.00 93.62 96 LYS A C 1
ATOM 774 O O . LYS A 1 96 ? -10.540 1.478 17.264 1.00 93.62 96 LYS A O 1
ATOM 779 N N . MET A 1 97 ? -8.557 0.953 16.368 1.00 93.81 97 MET A N 1
ATOM 780 C CA . MET A 1 97 ? -8.627 -0.468 16.700 1.00 93.81 97 MET A CA 1
ATOM 781 C C . MET A 1 97 ? -8.682 -0.692 18.221 1.00 93.81 97 MET A C 1
ATOM 783 O O . MET A 1 97 ? -9.508 -1.473 18.700 1.00 93.81 97 MET A O 1
ATOM 787 N N . ARG A 1 98 ? -7.869 0.035 18.997 1.00 93.75 98 ARG A N 1
ATOM 788 C CA . ARG A 1 98 ? -7.905 -0.021 20.465 1.00 93.75 98 ARG A CA 1
ATOM 789 C C . ARG A 1 98 ? -9.217 0.504 21.039 1.00 93.75 98 ARG A C 1
ATOM 791 O O . ARG A 1 98 ? -9.750 -0.126 21.953 1.00 93.75 98 ARG A O 1
ATOM 798 N N . ASP A 1 99 ? -9.742 1.599 20.485 1.00 92.25 99 ASP A N 1
ATOM 799 C CA . ASP A 1 99 ? -11.030 2.179 20.883 1.00 92.25 99 ASP A CA 1
ATOM 800 C C . ASP A 1 99 ? -12.168 1.152 20.714 1.00 92.25 99 ASP A C 1
ATOM 802 O O . ASP A 1 99 ? -12.972 0.953 21.627 1.00 92.25 99 ASP A O 1
ATOM 806 N N . ILE A 1 100 ? -12.190 0.432 19.585 1.00 93.19 100 ILE A N 1
ATOM 807 C CA . ILE A 1 100 ? -13.178 -0.621 19.294 1.00 93.19 100 ILE A CA 1
ATOM 808 C C . ILE A 1 100 ? -13.049 -1.801 20.271 1.00 93.19 100 ILE A C 1
ATOM 810 O O . ILE A 1 100 ? -14.053 -2.287 20.796 1.00 93.19 100 ILE A O 1
ATOM 814 N N . CYS A 1 101 ? -11.821 -2.258 20.533 1.00 91.56 101 CYS A N 1
ATOM 815 C CA . CYS A 1 101 ? -11.545 -3.392 21.421 1.00 91.56 101 CYS A CA 1
ATOM 816 C C . CYS A 1 101 ? -11.674 -3.079 22.911 1.00 91.56 101 CYS A C 1
ATOM 818 O O . CYS A 1 101 ? -11.618 -4.007 23.715 1.00 91.56 101 CYS A O 1
ATOM 820 N N . ARG A 1 102 ? -11.823 -1.801 23.288 1.00 89.19 102 ARG A N 1
ATOM 821 C CA . ARG A 1 102 ? -11.747 -1.337 24.684 1.00 89.19 102 ARG A CA 1
ATOM 822 C C . ARG A 1 102 ? -10.434 -1.764 25.357 1.00 89.19 102 ARG A C 1
ATOM 824 O O . ARG A 1 102 ? -10.416 -2.169 26.516 1.00 89.19 102 ARG A O 1
ATOM 831 N N . ALA A 1 103 ? -9.337 -1.711 24.606 1.00 91.62 103 ALA A N 1
ATOM 832 C CA . ALA A 1 103 ? -8.046 -2.211 25.056 1.00 91.62 103 ALA A CA 1
ATOM 833 C C . ALA A 1 103 ? -7.388 -1.260 26.072 1.00 91.62 103 ALA A C 1
ATOM 835 O O . ALA A 1 103 ? -7.049 -0.118 25.743 1.00 91.62 103 ALA A O 1
ATOM 836 N N . GLY A 1 104 ? -7.159 -1.752 27.291 1.00 90.88 104 GLY A N 1
ATOM 837 C CA . GLY A 1 104 ? -6.432 -1.031 28.341 1.00 90.88 104 GLY A CA 1
ATOM 838 C C . GLY A 1 104 ? -4.924 -0.956 28.079 1.00 90.88 104 GLY A C 1
ATOM 839 O O . GLY A 1 104 ? -4.407 -1.595 27.161 1.00 90.88 104 GLY A O 1
ATOM 840 N N . ARG A 1 105 ? -4.195 -0.183 28.895 1.00 90.00 105 ARG A N 1
ATOM 841 C CA . ARG A 1 105 ? -2.746 0.076 28.735 1.00 90.00 105 ARG A CA 1
ATOM 842 C C . ARG A 1 105 ? -1.903 -1.199 28.592 1.00 90.00 105 ARG A C 1
ATOM 844 O O . ARG A 1 105 ? -0.963 -1.206 27.809 1.00 90.00 105 ARG A O 1
ATOM 851 N N . TYR A 1 106 ? -2.271 -2.260 29.308 1.00 93.88 106 TYR A N 1
ATOM 852 C CA . TYR A 1 106 ? -1.541 -3.532 29.347 1.00 93.88 106 TYR A CA 1
ATOM 853 C C . TYR A 1 106 ? -1.759 -4.421 28.116 1.00 93.88 106 TYR A C 1
ATOM 855 O O . TYR A 1 106 ? -1.002 -5.357 27.883 1.00 93.88 106 TYR A O 1
ATOM 863 N N . THR A 1 107 ? -2.781 -4.151 27.301 1.00 93.25 107 THR A N 1
ATOM 864 C CA . THR A 1 107 ? -3.009 -4.912 26.072 1.00 93.25 107 THR A CA 1
ATOM 865 C C . THR A 1 107 ? -2.082 -4.395 24.975 1.00 93.25 107 THR A C 1
ATOM 867 O O . THR A 1 107 ? -2.235 -3.256 24.526 1.00 93.25 107 THR A O 1
ATOM 870 N N . SER A 1 108 ? -1.140 -5.225 24.523 1.00 94.62 108 SER A N 1
ATOM 871 C CA . SER A 1 108 ? -0.261 -4.895 23.395 1.00 94.62 108 SER A CA 1
ATOM 872 C C . SER A 1 108 ? -1.055 -4.692 22.098 1.00 94.62 108 SER A C 1
ATOM 874 O O . SER A 1 108 ? -2.090 -5.312 21.872 1.00 94.62 108 SER A O 1
ATOM 876 N N . ASN A 1 109 ? -0.567 -3.826 21.208 1.00 94.69 109 ASN A N 1
ATOM 877 C CA . ASN A 1 109 ? -1.179 -3.661 19.886 1.00 94.69 109 ASN A CA 1
ATOM 878 C C . ASN A 1 109 ? -1.012 -4.916 19.024 1.00 94.69 109 ASN A C 1
ATOM 880 O O . ASN A 1 109 ? -1.894 -5.208 18.219 1.00 94.69 109 ASN A O 1
ATOM 884 N N . GLN A 1 110 ? 0.090 -5.650 19.209 1.00 94.38 110 GLN A N 1
ATOM 885 C CA . GLN A 1 110 ? 0.372 -6.862 18.446 1.00 94.38 110 GLN A CA 1
ATOM 886 C C . GLN A 1 110 ? -0.649 -7.956 18.766 1.00 94.38 110 GLN A C 1
ATOM 888 O O . GLN A 1 110 ? -1.269 -8.490 17.859 1.00 94.38 110 GLN A O 1
ATOM 893 N N . THR A 1 111 ? -0.965 -8.170 20.048 1.00 95.00 111 THR A N 1
ATOM 894 C CA . THR A 1 111 ? -1.952 -9.187 20.452 1.00 95.00 111 THR A CA 1
ATOM 895 C C . THR A 1 111 ? -3.347 -8.906 19.892 1.00 95.00 111 THR A C 1
ATOM 897 O O . THR A 1 111 ? -4.069 -9.830 19.522 1.00 95.00 111 THR A O 1
ATOM 900 N N . ILE A 1 112 ? -3.738 -7.631 19.774 1.00 94.88 112 ILE A N 1
ATOM 901 C CA . ILE A 1 112 ? -5.002 -7.258 19.127 1.00 94.88 112 ILE A CA 1
ATOM 902 C C . ILE A 1 112 ? -4.930 -7.542 17.620 1.00 94.88 112 ILE A C 1
ATOM 904 O O . ILE A 1 112 ? -5.880 -8.078 17.050 1.00 94.88 112 ILE A O 1
ATOM 908 N N . ARG A 1 113 ? -3.813 -7.206 16.968 1.00 94.19 113 ARG A N 1
ATOM 909 C CA . ARG A 1 113 ? -3.608 -7.465 15.537 1.00 94.19 113 ARG A CA 1
ATOM 910 C C . ARG A 1 113 ? -3.645 -8.949 15.219 1.00 94.19 113 ARG A C 1
ATOM 912 O O . ARG A 1 113 ? -4.364 -9.310 14.293 1.00 94.19 113 ARG A O 1
ATOM 919 N N . ASP A 1 114 ? -2.984 -9.778 16.014 1.00 94.69 114 ASP A N 1
ATOM 920 C CA . ASP A 1 114 ? -2.941 -11.228 15.828 1.00 94.69 114 ASP A CA 1
ATOM 921 C C . ASP A 1 114 ? -4.332 -11.839 16.040 1.00 94.69 114 ASP A C 1
ATOM 923 O O . ASP A 1 114 ? -4.838 -12.555 15.178 1.00 94.69 114 ASP A O 1
ATOM 927 N N . ARG A 1 115 ? -5.029 -11.452 17.121 1.00 94.62 115 ARG A N 1
ATOM 928 C CA . ARG A 1 115 ? -6.389 -11.934 17.427 1.00 94.62 115 ARG A CA 1
ATOM 929 C C . ARG A 1 115 ? -7.392 -11.655 16.310 1.00 94.62 115 ARG A C 1
ATOM 931 O O . ARG A 1 115 ? -8.292 -12.458 16.074 1.00 94.62 115 ARG A O 1
ATOM 938 N N . TYR A 1 116 ? -7.288 -10.492 15.670 1.00 93.06 116 TYR A N 1
ATOM 939 C CA . TYR A 1 116 ? -8.213 -10.094 14.613 1.00 93.06 116 TYR A CA 1
ATOM 940 C C . TYR A 1 116 ? -7.633 -10.246 13.208 1.00 93.06 116 TYR A C 1
ATOM 942 O O . TYR A 1 116 ? -8.360 -9.960 12.265 1.00 93.06 116 TYR A O 1
ATOM 950 N N . GLY A 1 117 ? -6.381 -10.670 13.026 1.00 92.38 117 GLY A N 1
ATOM 951 C CA . GLY A 1 117 ? -5.694 -10.758 11.732 1.00 92.38 117 GLY A CA 1
ATOM 952 C C . GLY A 1 117 ? -5.599 -9.420 10.985 1.00 92.38 117 GLY A C 1
ATOM 953 O O . GLY A 1 117 ? -6.024 -9.331 9.828 1.00 92.38 117 GLY A O 1
ATOM 954 N N . ILE A 1 118 ? -5.157 -8.347 11.650 1.00 92.75 118 ILE A N 1
ATOM 955 C CA . ILE A 1 118 ? -4.989 -7.011 11.044 1.00 92.75 118 ILE A CA 1
ATOM 956 C C . ILE A 1 118 ? -3.509 -6.765 10.746 1.00 92.75 118 ILE A C 1
ATOM 958 O O . ILE A 1 118 ? -2.711 -6.561 11.661 1.00 92.75 118 ILE A O 1
ATOM 962 N N . LYS A 1 119 ? -3.175 -6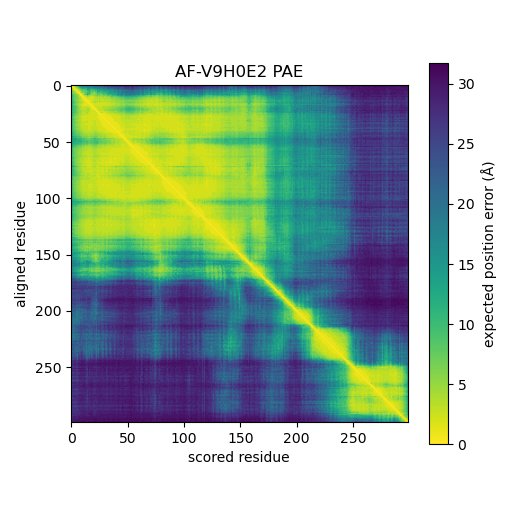.689 9.459 1.00 93.38 119 LYS A N 1
ATOM 963 C CA . LYS A 1 119 ? -1.819 -6.388 8.987 1.00 93.38 119 LYS A CA 1
ATOM 964 C C . LYS A 1 119 ? -1.393 -4.976 9.345 1.00 93.38 119 LYS A C 1
ATOM 966 O O . LYS A 1 119 ? -2.225 -4.064 9.358 1.00 93.38 119 LYS A O 1
ATOM 971 N N . THR A 1 120 ? -0.112 -4.789 9.636 1.00 94.12 120 THR A N 1
ATOM 972 C CA . THR A 1 120 ? 0.455 -3.440 9.765 1.00 94.12 120 THR A CA 1
ATOM 973 C C . THR A 1 120 ? 0.413 -2.709 8.421 1.00 94.12 120 THR A C 1
ATOM 975 O O . THR A 1 120 ? 0.280 -3.322 7.358 1.00 94.12 120 THR A O 1
ATOM 978 N N . VAL A 1 121 ? 0.509 -1.378 8.455 1.00 93.38 121 VAL A N 1
ATOM 979 C CA . VAL A 1 121 ? 0.550 -0.561 7.232 1.00 93.38 121 VAL A CA 1
ATOM 980 C C . VAL A 1 121 ? 1.734 -0.981 6.354 1.00 93.38 121 VAL A C 1
ATOM 982 O O . VAL A 1 121 ? 1.598 -1.033 5.135 1.00 93.38 121 VAL A O 1
ATOM 985 N N . GLU A 1 122 ? 2.862 -1.340 6.973 1.00 90.19 122 GLU A N 1
ATOM 986 C CA . GLU A 1 122 ? 4.068 -1.792 6.275 1.00 90.19 122 GLU A CA 1
ATOM 987 C C . GLU A 1 122 ? 3.880 -3.171 5.626 1.00 90.19 122 GLU A C 1
ATOM 989 O O . GLU A 1 122 ? 4.144 -3.322 4.437 1.00 90.19 122 GLU A O 1
ATOM 994 N N . GLU A 1 123 ? 3.341 -4.153 6.355 1.00 92.31 123 GLU A N 1
ATOM 995 C CA . GLU A 1 123 ? 3.036 -5.485 5.804 1.00 92.31 123 GLU A CA 1
ATOM 996 C C . GLU A 1 123 ? 2.046 -5.410 4.637 1.00 92.31 123 GLU A C 1
ATOM 998 O O . GLU A 1 123 ? 2.212 -6.074 3.611 1.00 92.31 123 GLU A O 1
ATOM 1003 N N . PHE A 1 124 ? 0.993 -4.596 4.782 1.00 93.44 124 PHE A N 1
ATOM 1004 C CA . PHE A 1 124 ? 0.024 -4.402 3.709 1.00 93.44 124 PHE A CA 1
ATOM 1005 C C . PHE A 1 124 ? 0.678 -3.747 2.493 1.00 93.44 124 PHE A C 1
ATOM 1007 O O . PHE A 1 124 ? 0.432 -4.157 1.360 1.00 93.44 124 PHE A O 1
ATOM 1014 N N . TYR A 1 125 ? 1.522 -2.746 2.725 1.00 90.56 125 TYR A N 1
ATOM 1015 C CA . TYR A 1 125 ? 2.263 -2.071 1.673 1.00 90.56 125 TYR A CA 1
ATOM 1016 C C . TYR A 1 125 ? 3.190 -3.031 0.914 1.00 90.56 125 TYR A C 1
ATOM 1018 O O . TYR A 1 125 ? 3.117 -3.068 -0.313 1.00 90.56 125 TYR A O 1
ATOM 1026 N N . GLN A 1 126 ? 3.976 -3.862 1.605 1.00 88.69 126 GLN A N 1
ATOM 1027 C CA . GLN A 1 126 ? 4.828 -4.879 0.973 1.00 88.69 126 GLN A CA 1
ATOM 1028 C C . GLN A 1 126 ? 4.008 -5.857 0.124 1.00 88.69 126 GLN A C 1
ATOM 1030 O O . GLN A 1 126 ? 4.366 -6.156 -1.017 1.00 88.69 126 GLN A O 1
ATOM 1035 N N . GLN A 1 127 ? 2.857 -6.308 0.632 1.00 90.94 127 GLN A N 1
ATOM 1036 C CA . GLN A 1 127 ? 1.960 -7.177 -0.127 1.00 90.94 127 GLN A CA 1
ATOM 1037 C C . GLN A 1 127 ? 1.375 -6.475 -1.364 1.00 90.94 127 GLN A C 1
ATOM 1039 O O . GLN A 1 127 ? 1.284 -7.075 -2.438 1.00 90.94 127 GLN A O 1
ATOM 1044 N N . ALA A 1 128 ? 0.961 -5.215 -1.229 1.00 90.75 128 ALA A N 1
ATOM 1045 C CA . ALA A 1 128 ? 0.421 -4.426 -2.330 1.00 90.75 128 ALA A CA 1
ATOM 1046 C C . ALA A 1 128 ? 1.483 -4.177 -3.409 1.00 90.75 128 ALA A C 1
ATOM 1048 O O . ALA A 1 128 ? 1.194 -4.313 -4.597 1.00 90.75 128 ALA A O 1
ATOM 1049 N N . LEU A 1 129 ? 2.715 -3.875 -2.999 1.00 86.25 129 LEU A N 1
ATOM 1050 C CA . LEU A 1 129 ? 3.841 -3.659 -3.899 1.00 86.25 129 LEU A CA 1
ATOM 1051 C C . LEU A 1 129 ? 4.251 -4.949 -4.615 1.00 86.25 129 LEU A C 1
ATOM 1053 O O . LEU A 1 129 ? 4.510 -4.925 -5.816 1.00 86.25 129 LEU A O 1
ATOM 1057 N N . HIS A 1 130 ? 4.226 -6.088 -3.919 1.00 85.69 130 HIS A N 1
ATOM 1058 C CA . HIS A 1 130 ? 4.443 -7.393 -4.537 1.00 85.69 130 HIS A CA 1
ATOM 1059 C C . HIS A 1 130 ? 3.448 -7.650 -5.672 1.00 85.69 130 HIS A C 1
ATOM 1061 O O . HIS A 1 130 ? 3.865 -7.890 -6.804 1.00 85.69 130 HIS A O 1
ATOM 1067 N N . ARG A 1 131 ? 2.145 -7.523 -5.395 1.00 88.62 131 ARG A N 1
ATOM 1068 C CA . ARG A 1 131 ? 1.085 -7.694 -6.402 1.00 88.62 131 ARG A CA 1
ATOM 1069 C C . ARG A 1 131 ? 1.257 -6.725 -7.569 1.00 88.62 131 ARG A C 1
ATOM 1071 O O . ARG A 1 131 ? 1.199 -7.132 -8.721 1.00 88.62 131 ARG A O 1
ATOM 1078 N N . PHE A 1 132 ? 1.541 -5.459 -7.269 1.00 85.88 132 PHE A N 1
ATOM 1079 C CA . PHE A 1 132 ? 1.791 -4.432 -8.278 1.00 85.88 132 PHE A CA 1
ATOM 1080 C C . PHE A 1 132 ? 2.983 -4.782 -9.180 1.00 85.88 132 PHE A C 1
ATOM 1082 O O . PHE A 1 132 ? 2.896 -4.633 -10.397 1.00 85.88 132 PHE A O 1
ATOM 1089 N N . SER A 1 133 ? 4.070 -5.308 -8.605 1.00 83.00 133 SER A N 1
ATOM 1090 C CA . SER A 1 133 ? 5.244 -5.744 -9.371 1.00 83.00 133 SER A CA 1
ATOM 1091 C C . SER A 1 133 ? 4.915 -6.876 -10.343 1.00 83.00 133 SER A C 1
ATOM 1093 O O . SER A 1 133 ? 5.378 -6.865 -11.480 1.00 83.00 133 SER A O 1
ATOM 1095 N N . GLU A 1 134 ? 4.084 -7.831 -9.931 1.00 84.31 134 GLU A N 1
ATOM 1096 C CA . GLU A 1 134 ? 3.679 -8.960 -10.771 1.00 84.31 134 GLU A CA 1
ATOM 1097 C C . GLU A 1 134 ? 2.787 -8.506 -11.922 1.00 84.31 134 GLU A C 1
ATOM 1099 O O . GLU A 1 134 ? 3.038 -8.878 -13.068 1.00 84.31 134 GLU A O 1
ATOM 1104 N N . THR A 1 135 ? 1.815 -7.634 -11.641 1.00 85.38 135 THR A N 1
ATOM 1105 C CA . THR A 1 135 ? 0.951 -7.041 -12.667 1.00 85.38 135 THR A CA 1
ATOM 1106 C C . THR A 1 135 ? 1.755 -6.247 -13.695 1.00 85.38 135 THR A C 1
ATOM 1108 O O . THR A 1 135 ? 1.473 -6.311 -14.888 1.00 85.38 135 THR A O 1
ATOM 1111 N N . ILE A 1 136 ? 2.770 -5.496 -13.261 1.00 81.88 136 ILE A N 1
ATOM 1112 C CA . ILE A 1 136 ? 3.549 -4.661 -14.179 1.00 81.88 136 ILE A CA 1
ATOM 1113 C C . ILE A 1 136 ? 4.434 -5.493 -15.102 1.00 81.88 136 ILE A C 1
ATOM 1115 O O . ILE A 1 136 ? 4.543 -5.161 -16.281 1.00 81.88 136 ILE A O 1
ATOM 1119 N N . LYS A 1 137 ? 5.005 -6.602 -14.620 1.00 79.19 137 LYS A N 1
ATOM 1120 C CA . LYS A 1 137 ? 5.796 -7.510 -15.465 1.00 79.19 137 LYS A CA 1
ATOM 1121 C C . LYS A 1 137 ? 5.014 -8.005 -16.684 1.00 79.19 137 LYS A C 1
ATOM 1123 O O . LYS A 1 137 ? 5.574 -8.088 -17.774 1.00 79.19 137 LYS A O 1
ATOM 1128 N N . SER A 1 138 ? 3.728 -8.314 -16.519 1.00 80.44 138 SER A N 1
ATOM 1129 C CA . SER A 1 138 ? 2.869 -8.811 -17.600 1.00 80.44 138 SER A CA 1
ATOM 1130 C C . SER A 1 138 ? 2.131 -7.710 -18.369 1.00 80.44 138 SER A C 1
ATOM 1132 O O . SER A 1 138 ? 1.588 -7.988 -19.436 1.00 80.44 138 SER A O 1
ATOM 1134 N N . HIS A 1 139 ? 2.161 -6.455 -17.908 1.00 78.94 139 HIS A N 1
ATOM 1135 C CA . HIS A 1 139 ? 1.380 -5.359 -18.489 1.00 78.94 139 HIS A CA 1
ATOM 1136 C C . HIS A 1 139 ? 1.731 -5.104 -19.967 1.00 78.94 139 HIS A C 1
ATOM 1138 O O . HIS A 1 139 ? 2.918 -5.076 -20.276 1.00 78.94 139 HIS A O 1
ATOM 1144 N N . PRO A 1 140 ? 0.765 -4.904 -20.885 1.00 76.06 140 PRO A N 1
ATOM 1145 C CA . PRO A 1 140 ? 1.047 -4.713 -22.314 1.00 76.06 140 PRO A CA 1
ATOM 1146 C C . PRO A 1 140 ? 1.904 -3.466 -22.583 1.00 76.06 140 PRO A C 1
ATOM 1148 O O . PRO A 1 140 ? 2.939 -3.563 -23.232 1.00 76.06 140 PRO A O 1
ATOM 1151 N N . ASN A 1 141 ? 1.543 -2.336 -21.964 1.00 76.38 141 ASN A N 1
ATOM 1152 C CA . ASN A 1 141 ? 2.226 -1.059 -22.162 1.00 76.38 141 ASN A CA 1
ATOM 1153 C C . ASN A 1 141 ? 3.684 -1.074 -21.652 1.00 76.38 141 ASN A C 1
ATOM 1155 O O . ASN A 1 141 ? 3.946 -1.237 -20.452 1.00 76.38 141 ASN A O 1
ATOM 1159 N N . ILE A 1 142 ? 4.618 -0.818 -22.569 1.00 73.25 142 ILE A N 1
ATOM 1160 C CA . ILE A 1 142 ? 6.068 -0.784 -22.340 1.00 73.25 142 ILE A CA 1
ATOM 1161 C C . ILE A 1 142 ? 6.467 0.308 -21.335 1.00 73.25 142 ILE A C 1
ATOM 1163 O O . ILE A 1 142 ? 7.322 0.070 -20.478 1.00 73.25 142 ILE A O 1
ATOM 1167 N N . ALA A 1 143 ? 5.819 1.478 -21.361 1.00 72.75 143 ALA A N 1
ATOM 1168 C CA . ALA A 1 143 ? 6.115 2.578 -20.440 1.00 72.75 143 ALA A CA 1
A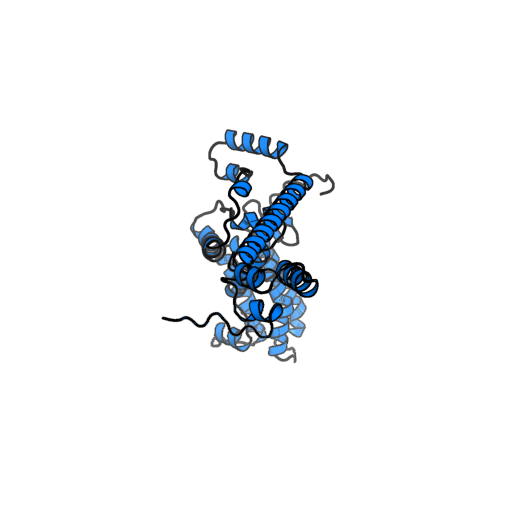TOM 1169 C C . ALA A 1 143 ? 5.871 2.179 -18.976 1.00 72.75 143 ALA A C 1
ATOM 1171 O O . ALA A 1 143 ? 6.614 2.586 -18.084 1.00 72.75 143 ALA A O 1
ATOM 1172 N N . VAL A 1 144 ? 4.873 1.325 -18.731 1.00 74.19 144 VAL A N 1
ATOM 1173 C CA . VAL A 1 144 ? 4.569 0.804 -17.393 1.00 74.19 144 VAL A CA 1
ATOM 1174 C C . VAL A 1 144 ? 5.646 -0.186 -16.941 1.00 74.19 144 VAL A C 1
ATOM 1176 O O . VAL A 1 144 ? 6.124 -0.094 -15.811 1.00 74.19 144 VAL A O 1
ATOM 1179 N N . ARG A 1 145 ? 6.108 -1.076 -17.831 1.00 72.81 145 ARG A N 1
ATOM 1180 C CA . ARG A 1 145 ? 7.238 -1.986 -17.549 1.00 72.81 145 ARG A CA 1
ATOM 1181 C C . ARG A 1 145 ? 8.529 -1.222 -17.246 1.00 72.81 145 ARG A C 1
ATOM 1183 O O . ARG A 1 145 ? 9.272 -1.594 -16.336 1.00 72.81 145 ARG A O 1
ATOM 1190 N N . ARG A 1 146 ? 8.759 -0.110 -17.950 1.00 72.50 146 ARG A N 1
ATOM 1191 C CA . ARG A 1 146 ? 9.944 0.750 -17.800 1.00 72.50 146 ARG A CA 1
ATOM 1192 C C . ARG A 1 146 ? 10.084 1.359 -16.400 1.00 72.50 146 ARG A C 1
ATOM 1194 O O . ARG A 1 146 ? 11.210 1.642 -15.997 1.00 72.50 146 ARG A O 1
ATOM 1201 N N . ILE A 1 147 ? 8.993 1.498 -15.638 1.00 73.44 147 ILE A N 1
ATOM 1202 C CA . ILE A 1 147 ? 9.005 2.037 -14.262 1.00 73.44 147 ILE A CA 1
ATOM 1203 C C . ILE A 1 147 ? 9.952 1.238 -13.350 1.00 73.44 147 ILE A C 1
ATOM 1205 O O . ILE A 1 147 ? 10.636 1.826 -12.514 1.00 73.44 147 ILE A O 1
ATOM 1209 N N . PHE A 1 148 ? 10.031 -0.088 -13.526 1.00 67.25 148 PHE A N 1
ATOM 1210 C CA . PHE A 1 148 ? 10.941 -0.940 -12.752 1.00 67.25 148 PHE A CA 1
ATOM 1211 C C . PHE A 1 148 ? 12.378 -0.874 -13.278 1.00 67.25 148 PHE A C 1
ATOM 1213 O O . PHE A 1 148 ? 13.325 -0.839 -12.502 1.00 67.25 148 PHE A O 1
ATOM 1220 N N . THR A 1 149 ? 12.579 -0.815 -14.591 1.00 65.12 149 THR A N 1
ATOM 1221 C CA . THR A 1 149 ? 13.932 -0.754 -15.166 1.00 65.12 149 THR A CA 1
ATOM 1222 C C . THR A 1 149 ? 14.623 0.578 -14.878 1.00 65.12 149 THR A C 1
ATOM 1224 O O . THR A 1 149 ? 15.819 0.611 -14.608 1.00 65.12 149 THR A O 1
ATOM 1227 N N . ARG A 1 150 ? 13.873 1.685 -14.910 1.00 65.00 150 ARG A N 1
ATOM 1228 C CA . ARG A 1 150 ? 14.367 3.043 -14.650 1.00 65.00 150 ARG A CA 1
ATOM 1229 C C . ARG A 1 150 ? 13.523 3.690 -13.558 1.00 65.00 150 ARG A C 1
ATOM 1231 O O . ARG A 1 150 ? 12.651 4.515 -13.825 1.00 65.00 150 ARG A O 1
ATOM 1238 N N . HIS A 1 151 ? 13.772 3.285 -12.318 1.00 64.88 151 HIS A N 1
ATOM 1239 C CA . HIS A 1 151 ? 13.053 3.820 -11.170 1.00 64.88 151 HIS A CA 1
ATOM 1240 C C . HIS A 1 151 ? 13.426 5.291 -10.930 1.00 64.88 151 HIS A C 1
ATOM 1242 O O . HIS A 1 151 ? 14.583 5.695 -11.049 1.00 64.88 151 HIS A O 1
ATOM 1248 N N . TYR A 1 152 ? 12.431 6.108 -10.575 1.00 69.44 152 TYR A N 1
ATOM 1249 C CA . TYR A 1 152 ? 12.640 7.519 -10.240 1.00 69.44 152 TYR A CA 1
ATOM 1250 C C . TYR A 1 152 ? 13.634 7.651 -9.083 1.00 69.44 152 TYR A C 1
ATOM 1252 O O . TYR A 1 152 ? 13.647 6.834 -8.174 1.00 69.44 152 TYR A O 1
ATOM 1260 N N . ILE A 1 153 ? 14.458 8.688 -9.072 1.00 69.56 153 ILE A N 1
ATOM 1261 C CA . ILE A 1 153 ? 15.324 8.984 -7.936 1.00 69.56 153 ILE A CA 1
ATOM 1262 C C . ILE A 1 153 ? 14.825 10.288 -7.315 1.00 69.56 153 ILE A C 1
ATOM 1264 O O . ILE A 1 153 ? 14.973 11.346 -7.930 1.00 69.56 153 ILE A O 1
ATOM 1268 N N . PRO A 1 154 ? 14.201 10.253 -6.122 1.00 69.00 154 PRO A N 1
ATOM 1269 C CA . PRO A 1 154 ? 13.727 11.476 -5.500 1.00 69.00 154 PRO A CA 1
ATOM 1270 C C . PRO A 1 154 ? 14.913 12.357 -5.089 1.00 69.00 154 PRO A C 1
ATOM 1272 O O . PRO A 1 154 ? 15.770 11.929 -4.315 1.00 69.00 154 PRO A O 1
ATOM 1275 N N . ASN A 1 155 ? 14.918 13.607 -5.563 1.00 67.75 155 ASN A N 1
ATOM 1276 C CA . ASN A 1 155 ? 15.864 14.650 -5.151 1.00 67.75 155 ASN A CA 1
ATOM 1277 C C . ASN A 1 155 ? 15.537 15.138 -3.730 1.00 67.75 155 ASN A C 1
ATOM 1279 O O . ASN A 1 155 ? 14.935 16.194 -3.532 1.00 67.75 155 ASN A O 1
ATOM 1283 N N . ARG A 1 156 ? 15.889 14.325 -2.730 1.00 69.69 156 ARG A N 1
ATOM 1284 C CA . ARG A 1 156 ? 15.679 14.589 -1.302 1.00 69.69 156 ARG A CA 1
ATOM 1285 C C . ARG A 1 156 ? 16.840 14.051 -0.474 1.00 69.69 156 ARG A C 1
ATOM 1287 O O . ARG A 1 156 ? 17.590 13.202 -0.947 1.00 69.69 156 ARG A O 1
ATOM 1294 N N . LEU A 1 157 ? 16.941 14.511 0.773 1.00 58.97 157 LEU A N 1
ATOM 1295 C CA . LEU A 1 157 ? 17.954 14.049 1.724 1.00 58.97 157 LEU A CA 1
ATOM 1296 C C . LEU A 1 157 ? 17.945 12.523 1.838 1.00 58.97 157 LEU A C 1
ATOM 1298 O O . LEU A 1 157 ? 16.878 11.906 1.910 1.00 58.97 157 LEU A O 1
ATOM 1302 N N . GLU A 1 158 ? 19.128 11.929 1.922 1.00 63.59 158 GLU A N 1
ATOM 1303 C CA . GLU A 1 158 ? 19.326 10.480 1.885 1.00 63.59 158 GLU A CA 1
ATOM 1304 C C . GLU A 1 158 ? 18.501 9.740 2.943 1.00 63.59 158 GLU A C 1
ATOM 1306 O O . GLU A 1 158 ? 17.769 8.811 2.608 1.00 63.59 158 GLU A O 1
ATOM 1311 N N . ARG A 1 159 ? 18.458 10.256 4.181 1.00 60.41 159 ARG A N 1
ATOM 1312 C CA . ARG A 1 159 ? 17.603 9.730 5.263 1.00 60.41 159 ARG A CA 1
ATOM 1313 C C . ARG A 1 159 ? 16.123 9.658 4.873 1.00 60.41 159 ARG A C 1
ATOM 1315 O O . ARG A 1 159 ? 15.441 8.696 5.193 1.00 60.41 159 ARG A O 1
ATOM 1322 N N . SER A 1 160 ? 15.611 10.652 4.149 1.00 59.78 160 SER A N 1
ATOM 1323 C CA . SER A 1 160 ? 14.227 10.622 3.664 1.00 59.78 160 SER A CA 1
ATOM 1324 C C . SER A 1 160 ? 14.045 9.678 2.471 1.00 59.78 160 SER A C 1
ATOM 1326 O O . SER A 1 160 ? 12.944 9.187 2.242 1.00 59.78 160 SER A O 1
ATOM 1328 N N . ARG A 1 161 ? 15.105 9.393 1.702 1.00 66.94 161 ARG A N 1
ATOM 1329 C CA . ARG A 1 161 ? 15.129 8.490 0.537 1.00 66.94 161 ARG A CA 1
ATOM 1330 C C . ARG A 1 161 ? 15.349 7.015 0.895 1.00 66.94 161 ARG A C 1
ATOM 1332 O O . ARG A 1 161 ? 14.969 6.174 0.090 1.00 66.94 161 ARG A O 1
ATOM 1339 N N . GLN A 1 162 ? 15.843 6.695 2.088 1.00 68.75 162 GLN A N 1
ATOM 1340 C CA . GLN A 1 162 ? 16.094 5.319 2.544 1.00 68.75 162 GLN A CA 1
ATOM 1341 C C . GLN A 1 162 ? 14.909 4.371 2.329 1.00 68.75 162 GLN A C 1
ATOM 1343 O O . GLN A 1 162 ? 15.096 3.309 1.748 1.00 68.75 162 GLN A O 1
ATOM 1348 N N . ARG A 1 163 ? 13.684 4.768 2.701 1.00 71.19 163 ARG A N 1
ATOM 1349 C CA . ARG A 1 163 ? 12.480 3.953 2.458 1.00 71.19 163 ARG A CA 1
ATOM 1350 C C . ARG A 1 163 ? 12.274 3.665 0.972 1.00 71.19 163 ARG A C 1
ATOM 1352 O O . ARG A 1 163 ? 12.048 2.526 0.590 1.00 71.19 163 ARG A O 1
ATOM 1359 N N . TYR A 1 164 ? 12.393 4.690 0.132 1.00 73.00 164 TYR A N 1
ATOM 1360 C CA . TYR A 1 164 ? 12.265 4.539 -1.313 1.00 73.00 164 TYR A CA 1
ATOM 1361 C C . TYR A 1 164 ? 13.326 3.574 -1.859 1.00 73.00 164 TYR A C 1
ATOM 1363 O O . TYR A 1 164 ? 12.977 2.635 -2.558 1.00 73.00 164 TYR A O 1
ATOM 1371 N N . LEU A 1 165 ? 14.594 3.752 -1.470 1.00 70.38 165 LEU A N 1
ATOM 1372 C CA . LEU A 1 165 ? 15.712 2.897 -1.892 1.00 70.38 165 LEU A CA 1
ATOM 1373 C C . LEU A 1 165 ? 15.580 1.449 -1.419 1.00 70.38 165 LEU A C 1
ATOM 1375 O O . LEU A 1 165 ? 15.822 0.519 -2.181 1.00 70.38 165 LEU A O 1
ATOM 1379 N N . LYS A 1 166 ? 15.175 1.246 -0.165 1.00 72.38 166 LYS A N 1
ATOM 1380 C CA . LYS A 1 166 ? 14.912 -0.084 0.385 1.00 72.38 166 LYS A CA 1
ATOM 1381 C C . LYS A 1 166 ? 13.859 -0.805 -0.456 1.00 72.38 166 LYS A C 1
ATOM 1383 O O . LYS A 1 166 ? 14.064 -1.936 -0.873 1.00 72.38 166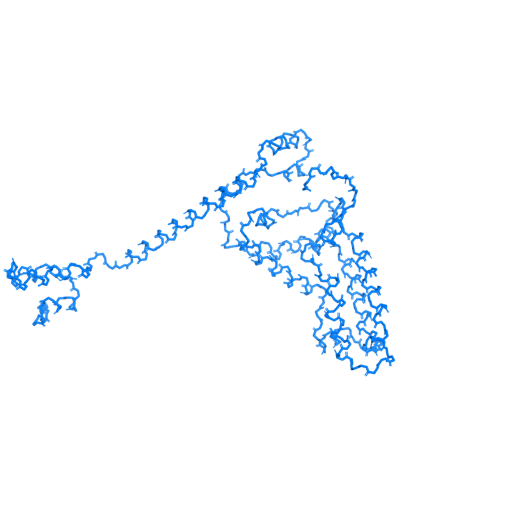 LYS A O 1
ATOM 1388 N N . MET A 1 167 ? 12.786 -0.099 -0.796 1.00 66.31 167 MET A N 1
ATOM 1389 C CA . MET A 1 167 ? 11.667 -0.655 -1.552 1.00 66.31 167 MET A CA 1
ATOM 1390 C C . MET A 1 167 ? 11.993 -0.882 -3.024 1.00 66.31 167 MET A C 1
ATOM 1392 O O . MET A 1 167 ? 11.537 -1.870 -3.602 1.00 66.31 167 MET A O 1
ATOM 1396 N N . THR A 1 168 ? 12.813 -0.015 -3.627 1.00 64.75 168 THR A N 1
ATOM 1397 C CA . THR A 1 168 ? 13.344 -0.281 -4.962 1.00 64.75 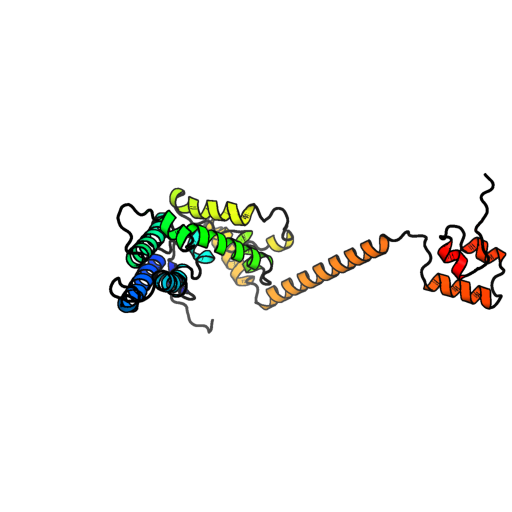168 THR A CA 1
ATOM 1398 C C . THR A 1 168 ? 14.214 -1.535 -4.937 1.00 64.75 168 THR A C 1
ATOM 1400 O O . THR A 1 168 ? 14.031 -2.424 -5.753 1.00 64.75 168 THR A O 1
ATOM 1403 N N . ASN A 1 169 ? 15.102 -1.686 -3.962 1.00 66.88 169 ASN A N 1
ATOM 1404 C CA . ASN A 1 169 ? 16.009 -2.832 -3.930 1.00 66.88 169 ASN A CA 1
ATOM 1405 C C . ASN A 1 169 ? 15.281 -4.159 -3.630 1.00 66.88 169 ASN A C 1
ATOM 1407 O O . ASN A 1 169 ? 15.565 -5.175 -4.254 1.00 66.88 169 ASN A O 1
ATOM 1411 N N . GLU A 1 170 ? 14.296 -4.167 -2.733 1.00 67.12 170 GLU A N 1
ATOM 1412 C CA . GLU A 1 170 ? 13.554 -5.388 -2.380 1.00 67.12 170 GLU A CA 1
ATOM 1413 C C . GLU A 1 170 ? 12.668 -5.898 -3.529 1.00 67.12 170 GLU A C 1
ATOM 1415 O O . GLU A 1 170 ? 12.593 -7.099 -3.778 1.00 67.12 170 GLU A O 1
ATOM 1420 N N . HIS A 1 171 ? 12.009 -5.002 -4.269 1.00 62.56 171 HIS A N 1
ATOM 1421 C CA . HIS A 1 171 ? 10.994 -5.404 -5.249 1.00 62.56 171 HIS A CA 1
ATOM 1422 C C . HIS A 1 171 ? 11.421 -5.251 -6.714 1.00 62.56 171 HIS A C 1
ATOM 1424 O O . HIS A 1 171 ? 10.825 -5.892 -7.584 1.00 62.56 171 HIS A O 1
ATOM 1430 N N . ILE A 1 172 ? 12.436 -4.429 -7.003 1.00 59.19 172 ILE A N 1
ATOM 1431 C CA . ILE A 1 172 ? 12.881 -4.116 -8.368 1.00 59.19 172 ILE A CA 1
ATOM 1432 C C . ILE A 1 172 ? 14.110 -4.938 -8.767 1.00 59.19 172 ILE A C 1
ATOM 1434 O O . ILE A 1 172 ? 14.0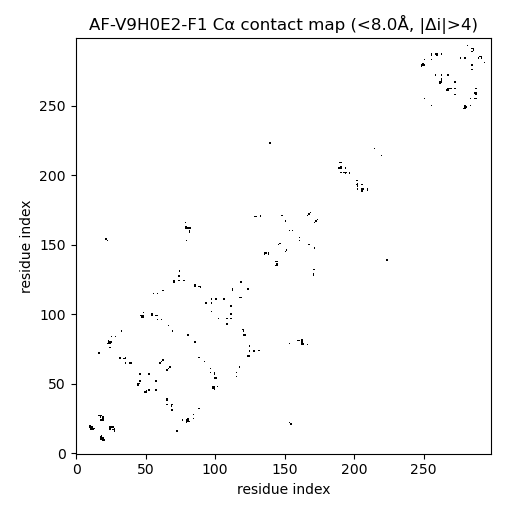86 -5.543 -9.834 1.00 59.19 172 ILE A O 1
ATOM 1438 N N . THR A 1 173 ? 15.161 -5.011 -7.942 1.00 51.16 173 THR A N 1
ATOM 1439 C CA . THR A 1 173 ? 16.435 -5.648 -8.343 1.00 51.16 173 THR A CA 1
ATOM 1440 C C . THR A 1 173 ? 16.451 -7.165 -8.133 1.00 51.16 173 THR A C 1
ATOM 1442 O O . THR A 1 173 ? 16.917 -7.890 -9.008 1.00 51.16 173 THR A O 1
ATOM 1445 N N . GLN A 1 174 ? 15.856 -7.687 -7.053 1.00 47.94 174 GLN A N 1
ATOM 1446 C CA . GLN A 1 174 ? 15.828 -9.138 -6.773 1.00 47.94 174 GLN A CA 1
ATOM 1447 C C . GLN A 1 174 ? 15.030 -9.959 -7.805 1.00 47.94 174 GLN A C 1
ATOM 1449 O O . GLN A 1 174 ? 15.255 -11.154 -7.968 1.00 47.94 174 GLN A O 1
ATOM 1454 N N . LYS A 1 175 ? 14.096 -9.322 -8.522 1.00 46.59 175 LYS A N 1
ATOM 1455 C CA . LYS A 1 175 ? 13.173 -9.960 -9.476 1.00 46.59 175 LYS A CA 1
ATOM 1456 C C . LYS A 1 175 ? 13.566 -9.771 -10.954 1.00 46.59 175 LYS A C 1
ATOM 1458 O O . LYS A 1 175 ? 12.831 -10.259 -11.817 1.00 46.59 175 LYS A O 1
ATOM 1463 N N . GLN A 1 176 ? 14.670 -9.065 -11.231 1.00 46.25 176 GLN A N 1
ATOM 1464 C CA . GLN A 1 176 ? 15.236 -8.824 -12.570 1.00 46.25 176 GLN A CA 1
ATOM 1465 C C . GLN A 1 176 ? 16.220 -9.909 -13.029 1.00 46.25 176 GLN A C 1
ATOM 1467 O O . GLN A 1 176 ? 16.549 -9.954 -14.211 1.00 46.25 176 GLN A O 1
ATOM 1472 N N . THR A 1 177 ? 16.630 -10.828 -12.151 1.00 42.28 177 THR A N 1
ATOM 1473 C CA . THR A 1 177 ? 17.586 -11.911 -12.455 1.00 42.28 177 THR A CA 1
ATOM 1474 C C . THR A 1 177 ? 17.120 -12.900 -13.536 1.00 42.28 177 THR A C 1
ATOM 1476 O O . THR A 1 177 ? 17.903 -13.748 -13.945 1.00 42.28 177 THR A O 1
ATOM 1479 N N . GLY A 1 178 ? 15.891 -12.777 -14.056 1.00 45.41 178 GLY A N 1
ATOM 1480 C CA . GLY A 1 178 ? 15.375 -13.617 -15.146 1.00 45.41 178 GLY A CA 1
ATOM 1481 C C . GLY A 1 178 ? 14.567 -12.903 -16.239 1.00 45.41 178 GLY A C 1
ATOM 1482 O O . GLY A 1 178 ? 13.938 -13.581 -17.044 1.00 45.41 178 GLY A O 1
ATOM 1483 N N . GLN A 1 179 ? 14.525 -11.564 -16.283 1.00 47.25 179 GLN A N 1
ATOM 1484 C CA . GLN A 1 179 ? 13.815 -10.813 -17.337 1.00 47.25 179 GLN A CA 1
ATOM 1485 C C . GLN A 1 179 ? 14.705 -9.705 -17.905 1.00 47.25 179 GLN A C 1
ATOM 1487 O O . GLN A 1 179 ? 14.573 -8.529 -17.569 1.00 47.25 179 GLN A O 1
ATOM 1492 N N . THR A 1 180 ? 15.614 -10.083 -18.797 1.00 39.06 180 THR A N 1
ATOM 1493 C CA . THR A 1 180 ? 16.315 -9.155 -19.685 1.00 39.06 180 THR A CA 1
ATOM 1494 C C . THR A 1 180 ? 15.317 -8.594 -20.701 1.00 39.06 180 THR A C 1
ATOM 1496 O O . THR A 1 180 ? 14.942 -9.250 -21.669 1.00 39.06 180 THR A O 1
ATOM 1499 N N . LEU A 1 181 ? 14.852 -7.361 -20.482 1.00 44.78 181 LEU A N 1
ATOM 1500 C CA . LEU A 1 181 ? 14.250 -6.568 -21.556 1.00 44.78 181 LEU A CA 1
ATOM 1501 C C . LEU A 1 181 ? 15.308 -6.398 -22.655 1.00 44.78 181 LEU A C 1
ATOM 1503 O O . LEU A 1 181 ? 16.446 -6.037 -22.355 1.00 44.78 181 LEU A O 1
ATOM 1507 N N . SER A 1 182 ? 14.946 -6.683 -23.909 1.00 40.31 182 SER A N 1
ATOM 1508 C CA . SER A 1 182 ? 15.870 -6.600 -25.046 1.00 40.31 182 SER A CA 1
ATOM 1509 C C . SER A 1 182 ? 16.596 -5.244 -25.074 1.00 40.31 182 SER A C 1
ATOM 1511 O O . SER A 1 182 ? 15.940 -4.206 -24.937 1.00 40.31 182 SER A O 1
ATOM 1513 N N . PRO A 1 183 ? 17.925 -5.210 -25.301 1.00 45.88 183 PRO A N 1
ATOM 1514 C CA . PRO A 1 183 ? 18.715 -3.977 -25.312 1.00 45.88 183 PRO A CA 1
ATOM 1515 C C . PRO A 1 183 ? 18.247 -2.950 -26.360 1.00 45.88 183 PRO A C 1
ATOM 1517 O O . PRO A 1 183 ? 18.552 -1.766 -26.235 1.00 45.88 183 PRO A O 1
ATOM 1520 N N . LYS A 1 184 ? 17.451 -3.360 -27.361 1.00 40.03 184 LYS A N 1
ATOM 1521 C CA . LYS A 1 184 ? 16.817 -2.450 -28.332 1.00 40.03 184 LYS A CA 1
ATOM 1522 C C . LYS A 1 184 ? 15.733 -1.552 -27.707 1.00 40.03 184 LYS A C 1
ATOM 1524 O O . LYS A 1 184 ? 15.637 -0.396 -28.097 1.00 40.03 184 LYS A O 1
ATOM 1529 N N . LEU A 1 185 ? 15.009 -2.021 -26.684 1.00 40.59 185 LEU A N 1
ATOM 1530 C CA . LEU A 1 185 ? 13.955 -1.261 -25.979 1.00 40.59 185 LEU A CA 1
ATOM 1531 C C . LEU A 1 185 ? 14.508 -0.216 -24.989 1.00 40.59 185 LEU A C 1
ATOM 1533 O O . LEU A 1 185 ? 13.760 0.556 -24.393 1.00 40.59 185 LEU A O 1
ATOM 1537 N N . LEU A 1 186 ? 15.830 -0.184 -24.794 1.00 49.22 186 LEU A N 1
ATOM 1538 C CA . LEU A 1 186 ? 16.528 0.784 -23.944 1.00 49.22 186 LEU A CA 1
ATOM 1539 C C . LEU A 1 186 ? 17.070 1.993 -24.727 1.00 49.22 186 LEU A C 1
ATOM 1541 O O . LEU A 1 186 ? 17.651 2.885 -24.105 1.00 49.22 186 LEU A O 1
ATOM 1545 N N . LYS A 1 187 ? 16.890 2.033 -26.056 1.00 43.09 187 LYS A N 1
ATOM 1546 C CA . LYS A 1 187 ? 17.575 2.980 -26.951 1.00 43.09 187 LYS A CA 1
ATOM 1547 C C . LYS A 1 187 ? 17.027 4.403 -26.971 1.00 43.09 187 LYS A C 1
ATOM 1549 O O . LYS A 1 187 ? 17.762 5.276 -27.402 1.00 43.09 187 LYS A O 1
ATOM 1554 N N . ILE A 1 188 ? 15.809 4.660 -26.494 1.00 44.34 188 ILE A N 1
ATOM 1555 C CA . ILE A 1 188 ? 15.286 6.033 -26.412 1.00 44.34 188 ILE A CA 1
ATOM 1556 C C . ILE A 1 188 ? 15.818 6.662 -25.110 1.00 44.34 188 ILE A C 1
ATOM 1558 O O . ILE A 1 188 ? 15.411 6.217 -24.022 1.00 44.34 188 ILE A O 1
ATOM 1562 N N . PRO A 1 189 ? 16.726 7.658 -25.158 1.00 45.00 189 PRO A N 1
ATOM 1563 C CA . PRO A 1 189 ? 17.015 8.493 -23.994 1.00 45.00 189 PRO A CA 1
ATOM 1564 C C . PRO A 1 189 ? 15.699 9.182 -23.635 1.00 45.00 189 PRO A C 1
ATOM 1566 O O . PRO A 1 189 ? 15.103 9.789 -24.508 1.00 45.00 189 PRO A O 1
ATOM 1569 N N . ASP A 1 190 ? 15.188 9.007 -22.414 1.00 44.72 190 ASP A N 1
ATOM 1570 C CA . ASP A 1 190 ? 13.915 9.622 -22.004 1.00 44.72 190 ASP A CA 1
ATOM 1571 C C . ASP A 1 190 ? 14.196 10.931 -21.264 1.00 44.72 190 ASP A C 1
ATOM 1573 O O . ASP A 1 190 ? 15.230 11.054 -20.606 1.00 44.72 190 ASP A O 1
ATOM 1577 N N . LEU A 1 191 ? 13.228 11.850 -21.241 1.00 43.03 191 LEU A N 1
ATOM 1578 C CA . LEU A 1 191 ? 13.257 13.182 -20.611 1.00 43.03 191 LEU A CA 1
ATOM 1579 C C . LEU A 1 191 ? 13.737 13.195 -19.135 1.00 43.03 191 LEU A C 1
ATOM 1581 O O . LEU A 1 191 ? 14.003 14.243 -18.542 1.00 43.03 191 LEU A O 1
ATOM 1585 N N . ASN A 1 192 ? 13.840 12.023 -18.512 1.00 44.69 192 ASN A N 1
ATOM 1586 C CA . ASN A 1 192 ? 14.345 11.818 -17.162 1.00 44.69 192 ASN A CA 1
ATOM 1587 C C . ASN A 1 192 ? 15.882 11.823 -17.051 1.00 44.69 192 ASN A C 1
ATOM 1589 O O . ASN A 1 192 ? 16.371 12.143 -15.966 1.00 44.69 192 ASN A O 1
ATOM 1593 N N . ASP A 1 193 ? 16.636 11.604 -18.135 1.00 43.69 193 ASP A N 1
ATOM 1594 C CA . ASP A 1 193 ? 18.090 11.850 -18.153 1.00 43.69 193 ASP A CA 1
ATOM 1595 C C . ASP A 1 193 ? 18.388 13.360 -18.052 1.00 43.69 193 ASP A C 1
ATOM 1597 O O . ASP A 1 193 ? 19.386 13.792 -17.480 1.00 43.69 193 ASP A O 1
ATOM 1601 N N . CYS A 1 194 ? 17.440 14.214 -18.442 1.00 41.41 194 CYS A N 1
ATOM 1602 C CA . CYS A 1 194 ? 17.541 15.662 -18.263 1.00 41.41 194 CYS A CA 1
ATOM 1603 C C . CYS A 1 194 ? 17.563 16.093 -16.790 1.00 41.41 194 CYS A C 1
ATOM 1605 O O . CYS A 1 194 ? 17.997 17.199 -16.483 1.00 41.41 194 CYS A O 1
ATOM 1607 N N . ARG A 1 195 ? 17.057 15.288 -15.847 1.00 42.00 195 ARG A N 1
ATOM 1608 C CA . ARG A 1 195 ? 17.025 15.678 -14.422 1.00 42.00 195 ARG A CA 1
ATOM 1609 C C . ARG A 1 195 ? 18.314 15.332 -13.680 1.00 42.00 195 ARG A C 1
ATOM 1611 O O . ARG A 1 195 ? 18.626 16.014 -12.705 1.00 42.00 195 ARG A O 1
ATOM 1618 N N . THR A 1 196 ? 19.061 14.337 -14.153 1.00 43.00 196 THR A N 1
ATOM 1619 C CA . THR A 1 196 ? 20.377 13.930 -13.632 1.00 43.00 196 THR A CA 1
ATOM 1620 C C . THR A 1 196 ? 21.532 14.709 -14.275 1.00 43.00 196 THR A C 1
ATOM 1622 O O . THR A 1 196 ? 22.575 14.880 -13.645 1.00 43.00 196 THR A O 1
ATOM 1625 N N . LEU A 1 197 ? 21.340 15.269 -15.476 1.00 47.88 197 LEU A N 1
ATOM 1626 C CA . LEU A 1 197 ? 22.318 16.125 -16.159 1.00 47.88 197 LEU A CA 1
ATOM 1627 C C . LEU A 1 197 ? 22.485 17.479 -15.453 1.00 47.88 197 LEU A C 1
ATOM 1629 O O . LEU A 1 197 ? 21.527 18.241 -15.328 1.00 47.88 197 LEU A O 1
ATOM 1633 N N . LYS A 1 198 ? 23.701 17.818 -15.003 1.00 47.75 198 LYS A N 1
ATOM 1634 C CA . LYS A 1 198 ? 23.997 19.102 -14.328 1.00 47.75 198 LYS A CA 1
ATOM 1635 C C . LYS A 1 198 ? 23.877 20.323 -15.259 1.00 47.75 198 LYS A C 1
ATOM 1637 O O . LYS A 1 198 ? 23.617 21.421 -14.773 1.00 47.75 198 LYS A O 1
ATOM 1642 N N . LYS A 1 199 ? 24.045 20.154 -16.577 1.00 49.34 199 LYS A N 1
ATOM 1643 C CA . LYS A 1 199 ? 24.079 21.247 -17.565 1.00 49.34 199 LYS A CA 1
ATOM 1644 C C . LYS A 1 199 ? 22.708 21.490 -18.201 1.00 49.34 199 LYS A C 1
ATOM 1646 O O . LYS A 1 199 ? 22.058 20.558 -18.656 1.00 49.34 199 LYS A O 1
ATOM 1651 N N . ARG A 1 200 ? 22.278 22.756 -18.268 1.00 48.78 200 ARG A N 1
ATOM 1652 C CA . ARG A 1 200 ? 20.951 23.180 -18.768 1.00 48.78 200 ARG A CA 1
ATOM 1653 C C . ARG A 1 200 ? 20.772 22.938 -20.279 1.00 48.78 200 ARG A C 1
ATOM 1655 O O . ARG A 1 200 ? 19.729 22.444 -20.682 1.00 48.78 200 ARG A O 1
ATOM 1662 N N . ASN A 1 201 ? 21.821 23.156 -21.075 1.00 54.22 201 ASN A N 1
ATOM 1663 C CA . ASN A 1 201 ? 21.785 23.052 -22.543 1.00 54.22 201 ASN A CA 1
ATOM 1664 C C . ASN A 1 201 ? 21.518 21.626 -23.062 1.00 54.22 201 ASN A C 1
ATOM 1666 O O . ASN A 1 201 ? 20.830 21.448 -24.063 1.00 54.22 201 ASN A O 1
ATOM 1670 N N . GLU A 1 202 ? 22.027 20.597 -22.380 1.00 54.84 202 GLU A N 1
ATOM 1671 C CA . GLU A 1 202 ? 21.769 19.192 -22.740 1.00 54.84 202 GLU A CA 1
ATOM 1672 C C . GLU A 1 202 ? 20.311 18.802 -22.457 1.00 54.84 202 GLU A C 1
ATOM 1674 O O . GLU A 1 202 ? 19.704 18.064 -23.230 1.00 54.84 202 GLU A O 1
ATOM 1679 N N . ARG A 1 203 ? 19.706 19.370 -21.403 1.00 53.84 203 ARG A N 1
ATOM 1680 C CA . ARG A 1 203 ? 18.287 19.156 -21.067 1.00 53.84 203 ARG A CA 1
ATOM 1681 C C . ARG A 1 203 ? 17.363 19.694 -22.149 1.00 53.84 203 ARG A C 1
ATOM 1683 O O . ARG A 1 203 ? 16.353 19.063 -22.447 1.00 53.84 203 ARG A O 1
ATOM 1690 N N . ASP A 1 204 ? 17.694 20.861 -22.694 1.00 55.59 204 ASP A N 1
ATOM 1691 C CA . ASP A 1 204 ? 16.868 21.535 -23.693 1.00 55.59 204 ASP A CA 1
ATOM 1692 C C . ASP A 1 204 ? 17.007 20.881 -25.078 1.00 55.59 204 ASP A C 1
ATOM 1694 O O . ASP A 1 204 ? 16.001 20.741 -25.770 1.00 55.59 204 ASP A O 1
ATOM 1698 N N . LYS A 1 205 ? 18.183 20.329 -25.422 1.00 61.47 205 LYS A N 1
ATOM 1699 C CA . LYS A 1 205 ? 18.352 19.462 -26.605 1.00 61.47 205 LYS A CA 1
ATOM 1700 C C . LYS A 1 205 ? 17.504 18.189 -26.522 1.00 61.47 205 LYS A C 1
ATOM 1702 O O . LYS A 1 205 ? 16.776 17.889 -27.458 1.00 61.47 205 LYS A O 1
ATOM 1707 N N . ILE A 1 206 ? 17.531 17.489 -25.385 1.00 53.16 206 ILE A N 1
ATOM 1708 C CA . ILE A 1 206 ? 16.734 16.266 -25.183 1.00 53.16 206 ILE A CA 1
ATOM 1709 C C . ILE A 1 206 ? 15.225 16.579 -25.158 1.00 53.16 206 ILE A C 1
ATOM 1711 O O . ILE A 1 206 ? 14.404 15.818 -25.660 1.00 53.16 206 ILE A O 1
ATOM 1715 N N . ARG A 1 207 ? 14.819 17.732 -24.611 1.00 53.72 207 ARG A N 1
ATOM 1716 C CA . ARG A 1 207 ? 13.423 18.201 -24.694 1.00 53.72 207 ARG A CA 1
ATOM 1717 C C . ARG A 1 207 ? 12.977 18.418 -26.133 1.00 53.72 207 ARG A C 1
ATOM 1719 O O . ARG A 1 207 ? 11.868 18.026 -26.472 1.00 53.72 207 ARG A O 1
ATOM 1726 N N . GLN A 1 208 ? 13.819 19.039 -26.955 1.00 56.03 208 GLN A N 1
ATOM 1727 C CA . GLN A 1 208 ? 13.517 19.276 -28.364 1.00 56.03 208 GLN A CA 1
ATOM 1728 C C . GLN A 1 208 ? 13.437 17.966 -29.152 1.00 56.03 208 GLN A C 1
ATOM 1730 O O . GLN A 1 208 ? 12.483 17.795 -29.904 1.00 56.03 208 GLN A O 1
ATOM 1735 N N . THR A 1 209 ? 14.338 17.007 -28.918 1.00 55.66 209 THR A N 1
ATOM 1736 C CA . THR A 1 209 ? 14.239 15.676 -29.542 1.00 55.66 209 THR A CA 1
ATOM 1737 C C . THR A 1 209 ? 12.972 14.945 -29.103 1.00 55.66 209 THR A C 1
ATOM 1739 O O . THR A 1 209 ? 12.273 14.408 -29.947 1.00 55.66 209 THR A O 1
ATOM 1742 N N . HIS A 1 210 ? 12.573 15.015 -27.828 1.00 47.81 210 HIS A N 1
ATOM 1743 C CA . HIS A 1 210 ? 11.307 14.425 -27.368 1.00 47.81 210 HIS A CA 1
ATOM 1744 C C . HIS A 1 210 ? 10.053 15.085 -27.923 1.00 47.81 210 HIS A C 1
ATOM 1746 O O . HIS A 1 210 ? 9.070 14.396 -28.160 1.00 47.81 210 HIS A O 1
ATOM 1752 N N . LEU A 1 211 ? 10.044 16.402 -28.110 1.00 52.75 211 LEU A N 1
ATOM 1753 C CA . LEU A 1 211 ? 8.904 17.079 -28.731 1.00 52.75 211 LEU A CA 1
ATOM 1754 C C . LEU A 1 211 ? 8.715 16.645 -30.193 1.00 52.75 211 LEU A C 1
ATOM 1756 O O . LEU A 1 211 ? 7.592 16.676 -30.686 1.00 52.75 211 LEU A O 1
ATOM 1760 N N . ILE A 1 212 ? 9.795 16.208 -30.844 1.00 52.06 212 ILE A N 1
ATOM 1761 C CA . ILE A 1 212 ? 9.811 15.678 -32.212 1.00 52.06 212 ILE A CA 1
ATOM 1762 C C . ILE A 1 212 ? 9.541 14.156 -32.232 1.00 52.06 212 ILE A C 1
ATOM 1764 O O . ILE A 1 212 ? 8.893 13.661 -33.149 1.00 52.06 212 ILE A O 1
ATOM 1768 N N . GLU A 1 213 ? 10.001 13.410 -31.220 1.00 48.69 213 GLU A N 1
ATOM 1769 C CA . GLU A 1 213 ? 9.978 11.936 -31.166 1.00 48.69 213 GLU A CA 1
ATOM 1770 C C . GLU A 1 213 ? 8.907 11.319 -30.257 1.00 48.69 213 GLU A C 1
ATOM 1772 O O . GLU A 1 213 ? 8.800 10.092 -30.249 1.00 48.69 213 GLU A O 1
ATOM 1777 N N . LEU A 1 214 ? 8.142 12.109 -29.483 1.00 46.84 214 LEU A N 1
ATOM 1778 C CA . LEU A 1 214 ? 7.067 11.625 -28.602 1.00 46.84 214 LEU A CA 1
ATOM 1779 C C . LEU A 1 214 ? 6.260 10.569 -29.361 1.00 46.84 214 LEU A C 1
ATOM 1781 O O . LEU A 1 214 ? 5.606 10.918 -30.349 1.00 46.84 214 LEU A O 1
ATOM 1785 N N . PRO A 1 215 ? 6.333 9.287 -28.962 1.00 49.31 215 PRO A N 1
ATOM 1786 C CA . PRO A 1 215 ? 5.728 8.245 -29.752 1.00 49.31 215 PRO A CA 1
ATOM 1787 C C . PRO A 1 215 ? 4.228 8.493 -29.679 1.00 49.31 215 PRO A C 1
ATOM 1789 O O . PRO A 1 215 ? 3.610 8.443 -28.610 1.00 49.31 215 PRO A O 1
ATOM 1792 N N . THR A 1 216 ? 3.651 8.849 -30.823 1.00 56.09 216 THR A N 1
ATOM 1793 C CA . THR A 1 216 ? 2.209 8.808 -31.010 1.00 56.09 216 THR A CA 1
ATOM 1794 C C . THR A 1 216 ? 1.744 7.422 -30.570 1.00 56.09 216 THR A C 1
ATOM 1796 O O . THR A 1 216 ? 2.496 6.451 -30.673 1.00 56.09 216 THR A O 1
ATOM 1799 N N . LEU A 1 217 ? 0.518 7.305 -30.053 1.00 50.41 217 LEU A N 1
ATOM 1800 C CA . LEU A 1 217 ? -0.033 5.999 -29.656 1.00 50.41 217 LEU A CA 1
ATOM 1801 C C . LEU A 1 217 ? 0.161 4.936 -30.760 1.00 50.41 217 LEU A C 1
ATOM 1803 O O . LEU A 1 217 ? 0.409 3.782 -30.442 1.00 50.41 217 LEU A O 1
ATOM 1807 N N . LEU A 1 218 ? 0.181 5.382 -32.021 1.00 46.81 218 LEU A N 1
ATOM 1808 C CA . LEU A 1 218 ? 0.504 4.616 -33.222 1.00 46.81 218 LEU A CA 1
ATOM 1809 C C . LEU A 1 218 ? 1.898 3.954 -33.209 1.00 46.81 218 LEU A C 1
ATOM 1811 O O . LEU A 1 218 ? 2.009 2.771 -33.486 1.00 46.81 218 LEU A O 1
ATOM 1815 N N . ARG A 1 219 ? 2.967 4.675 -32.842 1.00 53.19 219 ARG A N 1
ATOM 1816 C CA . ARG A 1 219 ? 4.328 4.101 -32.780 1.00 53.19 219 ARG A CA 1
ATOM 1817 C C . ARG A 1 219 ? 4.474 3.071 -31.664 1.00 53.19 219 ARG A C 1
ATOM 1819 O O . ARG A 1 219 ? 5.180 2.086 -31.824 1.00 53.19 219 ARG A O 1
ATOM 1826 N N . LEU A 1 220 ? 3.803 3.295 -30.532 1.00 51.81 220 LEU A N 1
ATOM 1827 C CA . LEU A 1 220 ? 3.766 2.307 -29.448 1.00 51.81 220 LEU A CA 1
ATOM 1828 C C . LEU A 1 220 ? 3.022 1.040 -29.883 1.00 51.81 220 LEU A C 1
ATOM 1830 O O . LEU A 1 220 ? 3.413 -0.057 -29.499 1.00 51.81 220 LEU A O 1
ATOM 1834 N N . GLU A 1 221 ? 1.972 1.192 -30.688 1.00 53.38 221 GLU A N 1
ATOM 1835 C CA . GLU A 1 221 ? 1.221 0.082 -31.273 1.00 53.38 221 GLU A CA 1
ATOM 1836 C C . GLU A 1 221 ? 2.072 -0.704 -32.286 1.00 53.38 221 GLU A C 1
ATOM 1838 O O . GLU A 1 221 ? 2.144 -1.928 -32.195 1.00 53.38 221 GLU A O 1
ATOM 1843 N N . GLU A 1 222 ? 2.816 -0.017 -33.158 1.00 60.44 222 GLU A N 1
ATOM 1844 C CA . GLU A 1 222 ? 3.776 -0.626 -34.093 1.00 60.44 222 GLU A CA 1
ATOM 1845 C C . GLU A 1 222 ? 4.891 -1.399 -33.361 1.00 60.44 222 GLU A C 1
ATOM 1847 O O . GLU A 1 222 ? 5.182 -2.550 -33.694 1.00 60.44 222 GLU A O 1
ATOM 1852 N N . GLU A 1 223 ? 5.476 -0.820 -32.308 1.00 57.59 223 GLU A N 1
ATOM 1853 C CA . GLU A 1 223 ? 6.483 -1.493 -31.474 1.00 57.59 223 GLU A CA 1
ATOM 1854 C C . GLU A 1 223 ? 5.904 -2.716 -30.735 1.00 57.59 223 GLU A C 1
ATOM 1856 O O . GLU A 1 223 ? 6.569 -3.752 -30.599 1.00 57.59 223 GLU A O 1
ATOM 1861 N N . GLU A 1 224 ? 4.655 -2.635 -30.263 1.00 55.22 224 GLU A N 1
ATOM 1862 C CA . GLU A 1 224 ? 3.949 -3.772 -29.667 1.00 55.22 224 GLU A CA 1
ATOM 1863 C C . GLU A 1 224 ? 3.703 -4.891 -30.689 1.00 55.22 224 GLU A C 1
ATOM 1865 O O . GLU A 1 224 ? 3.845 -6.074 -30.352 1.00 55.22 224 GLU A O 1
ATOM 1870 N N . GLU A 1 225 ? 3.370 -4.549 -31.935 1.00 59.50 225 GLU A N 1
ATOM 1871 C CA . GLU A 1 225 ? 3.229 -5.515 -33.021 1.00 59.50 225 GLU A CA 1
ATOM 1872 C C . GLU A 1 225 ? 4.548 -6.205 -33.361 1.00 59.50 225 GLU A C 1
ATOM 1874 O O . GLU A 1 225 ? 4.575 -7.434 -33.487 1.00 59.50 225 GLU A O 1
ATOM 1879 N N . GLU A 1 226 ? 5.652 -5.464 -33.466 1.00 65.69 226 GLU A N 1
ATOM 1880 C CA . GLU A 1 226 ? 6.968 -6.053 -33.723 1.00 65.69 226 GLU A CA 1
ATOM 1881 C C . GLU A 1 226 ? 7.372 -7.040 -32.622 1.00 65.69 226 GLU A C 1
ATOM 1883 O O . GLU A 1 226 ? 7.834 -8.147 -32.907 1.00 65.69 226 GLU A O 1
ATOM 1888 N N . LEU A 1 227 ? 7.110 -6.709 -31.354 1.00 55.88 227 LEU A N 1
ATOM 1889 C CA . LEU A 1 227 ? 7.364 -7.619 -30.234 1.00 55.88 227 LEU A CA 1
ATOM 1890 C C . LEU A 1 227 ? 6.501 -8.884 -30.292 1.00 55.88 227 LEU A C 1
ATOM 1892 O O . LEU A 1 227 ? 6.975 -9.971 -29.943 1.00 55.88 227 LEU A O 1
ATOM 1896 N N . ARG A 1 228 ? 5.243 -8.773 -30.738 1.00 62.38 228 ARG A N 1
ATOM 1897 C CA . ARG A 1 228 ? 4.379 -9.942 -30.976 1.00 62.38 228 ARG A CA 1
ATOM 1898 C C . ARG A 1 228 ? 4.928 -10.807 -32.110 1.00 62.38 228 ARG A C 1
ATOM 1900 O O . ARG A 1 228 ? 4.915 -12.031 -31.977 1.00 62.38 228 ARG A O 1
ATOM 1907 N N . ARG A 1 229 ? 5.444 -10.197 -33.184 1.00 68.31 229 ARG A N 1
ATOM 1908 C CA . ARG A 1 229 ? 6.076 -10.905 -34.314 1.00 68.31 229 ARG A CA 1
ATOM 1909 C C . ARG A 1 229 ? 7.327 -11.662 -33.862 1.00 68.31 229 ARG A C 1
ATOM 1911 O O . ARG A 1 229 ? 7.421 -12.856 -34.129 1.00 68.31 229 ARG A O 1
ATOM 1918 N N . ILE A 1 230 ? 8.208 -11.019 -33.091 1.00 68.12 230 ILE A N 1
ATOM 1919 C CA . ILE A 1 230 ? 9.430 -11.638 -32.546 1.00 68.12 230 ILE A CA 1
ATOM 1920 C C . ILE A 1 230 ? 9.090 -12.822 -31.634 1.00 68.12 230 ILE A C 1
ATOM 1922 O O . ILE A 1 230 ? 9.608 -13.914 -31.843 1.00 68.12 230 ILE A O 1
ATOM 1926 N N . LYS A 1 231 ? 8.162 -12.663 -30.677 1.00 62.69 231 LYS A N 1
ATOM 1927 C CA . LYS A 1 231 ? 7.744 -13.775 -29.801 1.00 62.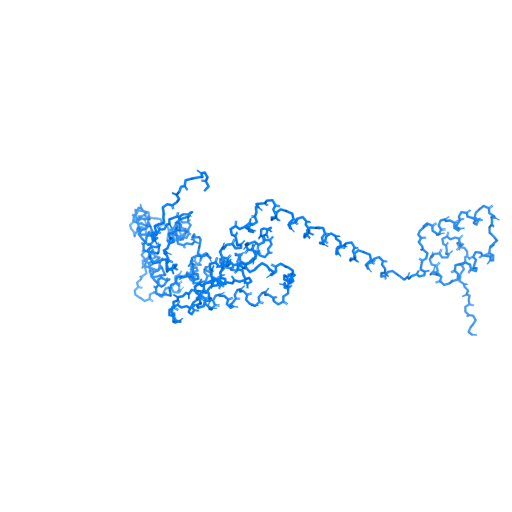69 231 LYS A CA 1
ATOM 1928 C C . LYS A 1 231 ? 7.172 -14.956 -30.578 1.00 62.69 231 LYS A C 1
ATOM 1930 O O . LYS A 1 231 ? 7.459 -16.102 -30.247 1.00 62.69 231 LYS A O 1
ATOM 1935 N N . LYS A 1 232 ? 6.361 -14.682 -31.604 1.00 69.88 232 LYS A N 1
ATOM 1936 C CA . LYS A 1 232 ? 5.779 -15.719 -32.465 1.00 69.88 232 LYS A CA 1
ATOM 1937 C C . LYS A 1 232 ? 6.863 -16.461 -33.252 1.00 69.88 232 LYS A C 1
ATOM 1939 O O . LYS A 1 232 ? 6.724 -17.657 -33.485 1.00 69.88 232 LYS A O 1
ATOM 1944 N N . GLN A 1 233 ? 7.927 -15.766 -33.649 1.00 67.88 233 GLN A N 1
ATOM 1945 C CA . GLN A 1 233 ? 9.076 -16.354 -34.331 1.00 67.88 233 GLN A CA 1
ATOM 1946 C C . GLN A 1 233 ? 9.934 -17.201 -33.380 1.00 67.88 233 GLN A C 1
ATOM 1948 O O . GLN A 1 233 ? 10.205 -18.352 -33.695 1.00 67.88 233 GLN A O 1
ATOM 1953 N N . GLU A 1 234 ? 10.235 -16.713 -32.173 1.00 68.00 234 GLU A N 1
ATOM 1954 C CA . GLU A 1 234 ? 10.920 -17.497 -31.132 1.00 68.00 234 GLU A CA 1
ATOM 1955 C C . GLU A 1 234 ? 10.132 -18.759 -30.739 1.00 68.00 234 GLU A C 1
ATOM 1957 O O . GLU A 1 234 ? 10.713 -19.813 -30.485 1.00 68.00 234 GLU A O 1
ATOM 1962 N N . GLU A 1 235 ? 8.799 -18.679 -30.685 1.00 70.38 235 GLU A N 1
ATOM 1963 C CA . GLU A 1 235 ? 7.938 -19.832 -30.410 1.00 70.38 235 GLU A CA 1
ATOM 1964 C C . GLU A 1 235 ? 7.957 -20.849 -31.561 1.00 70.38 235 GLU A C 1
ATOM 1966 O O . GLU A 1 235 ? 7.990 -22.053 -31.309 1.00 70.38 235 GLU A O 1
ATOM 1971 N N . ARG A 1 236 ? 7.993 -20.384 -32.819 1.00 65.44 236 ARG A N 1
ATOM 1972 C CA . ARG A 1 236 ? 8.184 -21.250 -33.995 1.00 65.44 236 ARG A CA 1
ATOM 1973 C C . ARG A 1 236 ? 9.535 -21.956 -33.952 1.00 65.44 236 ARG A C 1
ATOM 1975 O O . ARG A 1 236 ? 9.558 -23.174 -34.044 1.00 65.44 236 ARG A O 1
ATOM 1982 N N . GLU A 1 237 ? 10.619 -21.229 -33.699 1.00 73.25 237 GLU A N 1
ATOM 1983 C CA . GLU A 1 237 ? 11.967 -21.803 -33.584 1.00 73.25 237 GLU A CA 1
ATOM 1984 C C . GLU A 1 237 ? 12.076 -22.812 -32.428 1.00 73.25 237 GLU A C 1
ATOM 1986 O O . GLU A 1 237 ? 12.786 -23.811 -32.527 1.00 73.25 237 GLU A O 1
ATOM 1991 N N . ARG A 1 238 ? 11.363 -22.588 -31.313 1.00 67.75 238 ARG A N 1
ATOM 1992 C CA . ARG A 1 238 ? 11.271 -23.569 -30.217 1.00 67.75 238 ARG A CA 1
ATOM 1993 C C . ARG A 1 238 ? 10.546 -24.837 -30.648 1.00 67.75 238 ARG A C 1
ATOM 1995 O O . ARG A 1 238 ? 11.055 -25.921 -30.382 1.00 67.75 238 ARG A O 1
ATOM 2002 N N . ARG A 1 239 ? 9.405 -24.705 -31.331 1.00 68.94 239 ARG A N 1
ATOM 2003 C CA . ARG A 1 239 ? 8.665 -25.851 -31.884 1.00 68.94 239 ARG A CA 1
ATOM 2004 C C . ARG A 1 239 ? 9.518 -26.612 -32.897 1.00 68.94 239 ARG A C 1
ATOM 2006 O O . ARG A 1 239 ? 9.569 -27.831 -32.834 1.00 68.94 239 ARG A O 1
ATOM 2013 N N . GLU A 1 240 ? 10.249 -25.908 -33.758 1.00 68.56 240 GLU A N 1
ATOM 2014 C CA . GLU A 1 240 ? 11.182 -26.507 -34.719 1.00 68.56 240 GLU A CA 1
ATOM 2015 C C . GLU A 1 240 ? 12.299 -27.293 -34.014 1.00 68.56 240 GLU A C 1
ATOM 2017 O O . GLU A 1 240 ? 12.566 -28.439 -34.373 1.00 68.56 240 GLU A O 1
ATOM 2022 N N . LYS A 1 241 ? 12.890 -26.750 -32.943 1.00 65.62 241 LYS A N 1
ATOM 2023 C CA . LYS A 1 241 ? 13.881 -27.464 -32.115 1.00 65.62 241 LYS A CA 1
ATOM 2024 C C . LYS A 1 241 ? 13.296 -28.677 -31.388 1.00 65.62 241 LYS A C 1
ATOM 2026 O O . LYS A 1 241 ? 13.973 -29.692 -31.255 1.00 65.62 241 LYS A O 1
ATOM 2031 N N . GLU A 1 242 ? 12.051 -28.596 -30.921 1.00 64.44 242 GLU A N 1
ATOM 2032 C CA . GLU A 1 242 ? 11.335 -29.736 -30.332 1.00 64.44 242 GLU A CA 1
ATOM 2033 C C . GLU A 1 242 ? 11.051 -30.823 -31.376 1.00 64.44 242 GLU A C 1
ATOM 2035 O O . GLU A 1 242 ? 11.215 -32.006 -31.080 1.00 64.44 242 GLU A O 1
ATOM 2040 N N . THR A 1 243 ? 10.716 -30.445 -32.614 1.00 59.81 243 THR A N 1
ATOM 2041 C CA . THR A 1 243 ? 10.571 -31.398 -33.724 1.00 59.81 243 THR A CA 1
ATOM 2042 C C . THR A 1 243 ? 11.906 -31.987 -34.187 1.00 59.81 243 THR A C 1
ATOM 2044 O O . THR A 1 243 ? 11.958 -33.167 -34.510 1.00 59.81 243 THR A O 1
ATOM 2047 N N . GLN A 1 244 ? 13.005 -31.227 -34.131 1.00 58.38 244 GLN A N 1
ATOM 2048 C CA . GLN A 1 244 ? 14.363 -31.714 -34.426 1.00 58.38 244 GLN A CA 1
ATOM 2049 C C . GLN A 1 244 ? 14.928 -32.650 -33.345 1.00 58.38 244 GLN A C 1
ATOM 2051 O O . GLN A 1 244 ? 15.930 -33.317 -33.574 1.00 58.38 244 GLN A O 1
ATOM 2056 N N . LYS A 1 245 ? 14.305 -32.717 -32.160 1.00 53.69 245 LYS A N 1
ATOM 2057 C CA . LYS A 1 245 ? 14.726 -33.594 -31.055 1.00 53.69 245 LYS A CA 1
ATOM 2058 C C . LYS A 1 245 ? 14.380 -35.075 -31.289 1.00 53.69 245 LYS A C 1
ATOM 2060 O O . LYS A 1 245 ? 14.805 -35.930 -30.513 1.00 53.69 245 LYS A O 1
ATOM 2065 N N . TRP A 1 246 ? 13.609 -35.387 -32.330 1.00 52.44 246 TRP A N 1
ATOM 2066 C CA . TRP A 1 246 ? 13.367 -36.760 -32.772 1.00 52.44 246 TRP A CA 1
ATOM 2067 C C . TRP A 1 246 ? 14.596 -37.295 -33.529 1.00 52.44 246 TRP A C 1
ATOM 2069 O O . TRP A 1 246 ? 15.228 -36.521 -34.244 1.00 52.44 246 TRP A O 1
ATOM 2079 N N . PRO A 1 247 ? 14.970 -38.583 -33.382 1.00 56.56 247 PRO A N 1
ATOM 2080 C CA . PRO A 1 247 ? 16.154 -39.126 -34.046 1.00 56.56 247 PRO A CA 1
ATOM 2081 C C . PRO A 1 247 ? 16.066 -38.901 -35.566 1.00 56.56 247 PRO A C 1
ATOM 2083 O O . PRO A 1 247 ? 15.049 -39.287 -36.148 1.00 56.56 247 PRO A O 1
ATOM 2086 N N . PRO A 1 248 ? 17.091 -38.303 -36.202 1.00 56.84 248 PRO A N 1
ATOM 2087 C CA . PRO A 1 248 ? 17.017 -37.829 -37.587 1.00 56.84 248 PRO A CA 1
ATOM 2088 C C . PRO A 1 248 ? 16.769 -38.938 -38.621 1.00 56.84 248 PRO A C 1
ATOM 2090 O O . PRO A 1 248 ? 16.280 -38.643 -39.705 1.00 56.84 248 PRO A O 1
ATOM 2093 N N . ASP A 1 249 ? 17.033 -40.200 -38.269 1.00 60.44 249 ASP A N 1
ATOM 2094 C CA . ASP A 1 249 ? 16.929 -41.347 -39.176 1.00 60.44 249 ASP A CA 1
ATOM 2095 C C . ASP A 1 249 ? 15.641 -42.174 -39.030 1.00 60.44 249 ASP A C 1
ATOM 2097 O O . ASP A 1 249 ? 15.512 -43.191 -39.701 1.00 60.44 249 ASP A O 1
ATOM 2101 N N . ARG A 1 250 ? 14.670 -41.817 -38.174 1.00 65.00 250 ARG A N 1
ATOM 2102 C CA . ARG A 1 250 ? 13.438 -42.624 -38.023 1.00 65.00 250 ARG A CA 1
ATOM 2103 C C . ARG A 1 250 ? 12.404 -42.266 -39.092 1.00 65.00 250 ARG A C 1
ATOM 2105 O O . ARG A 1 250 ? 12.022 -41.105 -39.198 1.00 65.00 250 ARG A O 1
ATOM 2112 N N . TRP A 1 251 ? 11.884 -43.265 -39.807 1.00 74.19 251 TRP A N 1
ATOM 2113 C CA . TRP A 1 251 ? 10.851 -43.043 -40.824 1.00 74.19 251 TRP A CA 1
ATOM 2114 C C . TRP A 1 251 ? 9.607 -42.355 -40.259 1.00 74.19 251 TRP A C 1
ATOM 2116 O O . TRP A 1 251 ? 9.078 -42.750 -39.212 1.00 74.19 251 TRP A O 1
ATOM 2126 N N . CYS A 1 252 ? 9.115 -41.353 -40.986 1.00 73.12 252 CYS A N 1
ATOM 2127 C CA . CYS A 1 252 ? 7.830 -40.724 -40.710 1.00 73.12 252 CYS A CA 1
ATOM 2128 C C . CYS A 1 252 ? 6.669 -41.594 -41.229 1.00 73.12 252 CYS A C 1
ATOM 2130 O O . CYS A 1 252 ? 6.838 -42.469 -42.079 1.00 73.12 252 CYS A O 1
ATOM 2132 N N . GLU A 1 253 ? 5.453 -41.363 -40.729 1.00 74.31 253 GLU A N 1
ATOM 2133 C CA . GLU A 1 253 ? 4.272 -42.179 -41.063 1.00 74.31 253 GLU A CA 1
ATOM 2134 C C . GLU A 1 253 ? 3.975 -42.232 -42.575 1.00 74.31 253 GLU A C 1
ATOM 2136 O O . GLU A 1 253 ? 3.545 -43.259 -43.103 1.00 74.31 253 GLU A O 1
ATOM 2141 N N . LEU A 1 254 ? 4.270 -41.147 -43.295 1.00 77.44 254 LEU A N 1
ATOM 2142 C CA . LEU A 1 254 ? 4.126 -41.074 -44.750 1.00 77.44 254 LEU A CA 1
ATOM 2143 C C . LEU A 1 254 ? 5.088 -42.023 -45.477 1.00 77.44 254 LEU A C 1
ATOM 2145 O O . LEU A 1 254 ? 4.674 -42.706 -46.414 1.00 77.44 254 LEU A O 1
ATOM 2149 N N . GLU A 1 255 ? 6.341 -42.107 -45.029 1.00 79.88 255 GLU A N 1
ATOM 2150 C CA . GLU A 1 255 ? 7.355 -43.000 -45.603 1.00 79.88 255 GLU A CA 1
ATOM 2151 C C . GLU A 1 255 ? 7.005 -44.468 -45.347 1.00 79.88 255 GLU A C 1
ATOM 2153 O O . GLU A 1 255 ? 7.065 -45.287 -46.264 1.00 79.88 255 GLU A O 1
ATOM 2158 N N . ILE A 1 256 ? 6.540 -44.790 -44.133 1.00 81.75 256 ILE A N 1
ATOM 2159 C CA . ILE A 1 256 ? 6.084 -46.142 -43.773 1.00 81.75 256 ILE A CA 1
ATOM 2160 C C . ILE A 1 256 ? 4.935 -46.579 -44.691 1.00 81.75 256 ILE A C 1
ATOM 2162 O O . ILE A 1 256 ? 4.956 -47.682 -45.243 1.00 81.75 256 ILE A O 1
ATOM 2166 N N . ASN A 1 257 ? 3.943 -45.709 -44.895 1.00 84.25 257 ASN A N 1
ATOM 2167 C CA . ASN A 1 257 ? 2.789 -46.000 -45.744 1.00 84.25 257 ASN A CA 1
ATOM 2168 C C . ASN A 1 257 ? 3.163 -46.129 -47.226 1.00 84.25 257 ASN A C 1
ATOM 2170 O O . ASN A 1 257 ? 2.605 -46.980 -47.924 1.00 84.25 257 ASN A O 1
ATOM 2174 N N . LEU A 1 258 ? 4.114 -45.323 -47.704 1.00 86.38 258 LEU A N 1
ATOM 2175 C CA . LEU A 1 258 ? 4.614 -45.381 -49.076 1.00 86.38 258 LEU A CA 1
ATOM 2176 C C . LEU A 1 258 ? 5.290 -46.726 -49.362 1.00 86.38 258 LEU A C 1
ATOM 2178 O O . LEU A 1 258 ? 4.892 -47.408 -50.309 1.00 86.38 258 LEU A O 1
ATOM 2182 N N . TYR A 1 259 ? 6.226 -47.154 -48.510 1.00 84.50 259 TYR A N 1
ATOM 2183 C CA . TYR A 1 259 ? 6.914 -48.436 -48.683 1.00 84.50 259 TYR A CA 1
ATOM 2184 C C . TYR A 1 259 ? 5.977 -49.637 -48.484 1.00 84.50 259 TYR A C 1
ATOM 2186 O O . TYR A 1 259 ? 6.061 -50.605 -49.238 1.00 84.50 259 TYR A O 1
ATOM 2194 N N . ASN A 1 260 ? 5.019 -49.569 -47.548 1.00 84.38 260 ASN A N 1
ATOM 2195 C CA . ASN A 1 260 ? 3.999 -50.615 -47.381 1.00 84.38 260 ASN A CA 1
ATOM 2196 C C . ASN A 1 260 ? 3.134 -50.766 -48.642 1.00 84.38 260 ASN A C 1
ATOM 2198 O O . ASN A 1 260 ? 2.851 -51.870 -49.105 1.00 84.38 260 ASN A O 1
ATOM 2202 N N . LYS A 1 261 ? 2.737 -49.640 -49.240 1.00 85.75 261 LYS A N 1
ATOM 2203 C CA . LYS A 1 261 ? 1.931 -49.623 -50.462 1.00 85.75 261 LYS A CA 1
ATOM 2204 C C . LYS A 1 261 ? 2.704 -50.160 -51.665 1.00 85.75 261 LYS A C 1
ATOM 2206 O O . LYS A 1 261 ? 2.128 -50.918 -52.439 1.00 85.75 261 LYS A O 1
ATOM 2211 N N . GLN A 1 262 ? 3.977 -49.795 -51.805 1.00 84.88 262 GLN A N 1
ATOM 2212 C CA . GLN A 1 262 ? 4.852 -50.310 -52.862 1.00 84.88 262 GLN A CA 1
ATOM 2213 C C . GLN A 1 262 ? 5.093 -51.819 -52.719 1.00 84.88 262 GLN A C 1
ATOM 2215 O O . GLN A 1 262 ? 4.996 -52.543 -53.706 1.00 84.88 262 GLN A O 1
ATOM 2220 N N . TYR A 1 263 ? 5.287 -52.320 -51.492 1.00 84.94 263 TYR A N 1
ATOM 2221 C CA . TYR A 1 263 ? 5.389 -53.762 -51.244 1.00 84.94 263 TYR A CA 1
ATOM 2222 C C . TYR A 1 263 ? 4.125 -54.515 -51.654 1.00 84.94 263 TYR A C 1
ATOM 2224 O O . TYR A 1 263 ? 4.186 -55.501 -52.380 1.00 84.94 263 TYR A O 1
ATOM 2232 N N . ARG A 1 264 ? 2.954 -54.032 -51.215 1.00 82.38 264 ARG A N 1
ATOM 2233 C CA . ARG A 1 264 ? 1.661 -54.674 -51.504 1.00 82.38 264 ARG A CA 1
ATOM 2234 C C . ARG A 1 264 ? 1.314 -54.678 -52.989 1.00 82.38 264 ARG A C 1
ATOM 2236 O O . ARG A 1 264 ? 0.559 -55.537 -53.426 1.00 82.38 264 ARG A O 1
ATOM 2243 N N . ARG A 1 265 ? 1.832 -53.707 -53.744 1.00 84.69 265 ARG A N 1
ATOM 2244 C CA . ARG A 1 265 ? 1.684 -53.635 -55.202 1.00 84.69 265 ARG A CA 1
ATOM 2245 C C . ARG A 1 265 ? 2.633 -54.570 -55.951 1.00 84.69 265 ARG A C 1
ATOM 2247 O O . ARG A 1 265 ? 2.390 -54.824 -57.122 1.00 84.69 265 ARG A O 1
ATOM 2254 N N . GLY A 1 266 ? 3.660 -55.100 -55.282 1.00 79.44 266 GLY A N 1
ATOM 2255 C CA . GLY A 1 266 ? 4.713 -55.904 -55.904 1.00 79.44 266 GLY A CA 1
ATOM 2256 C C . GLY A 1 266 ? 5.802 -55.072 -56.589 1.00 79.44 266 GLY A C 1
ATOM 2257 O O . GLY A 1 266 ? 6.655 -55.646 -57.255 1.00 79.44 266 GLY A O 1
ATOM 2258 N N . ASP A 1 267 ? 5.791 -53.745 -56.409 1.00 82.19 267 ASP A N 1
ATOM 2259 C CA . ASP A 1 267 ? 6.749 -52.817 -57.027 1.00 82.19 267 ASP A CA 1
ATOM 2260 C C . ASP A 1 267 ? 8.155 -52.940 -56.410 1.00 82.19 267 ASP A C 1
ATOM 2262 O O . ASP A 1 267 ? 9.147 -52.596 -57.046 1.00 82.19 267 ASP A O 1
ATOM 2266 N N . LEU A 1 268 ? 8.241 -53.414 -55.162 1.00 82.44 268 LEU A N 1
ATOM 2267 C CA . LEU A 1 268 ? 9.496 -53.729 -54.484 1.00 82.44 268 LEU A CA 1
ATOM 2268 C C . LEU A 1 268 ? 9.511 -55.187 -54.031 1.00 82.44 268 LEU A C 1
ATOM 2270 O O . LEU A 1 268 ? 8.571 -55.675 -53.396 1.00 82.44 268 LEU A O 1
ATOM 2274 N N . THR A 1 269 ? 10.631 -55.858 -54.282 1.00 84.38 269 THR A N 1
ATOM 2275 C CA . THR A 1 269 ? 10.868 -57.214 -53.793 1.00 84.38 269 THR A CA 1
ATOM 2276 C C . THR A 1 269 ? 11.175 -57.210 -52.295 1.00 84.38 269 THR A C 1
ATOM 2278 O O . THR A 1 269 ? 11.683 -56.242 -51.723 1.00 84.38 269 THR A O 1
ATOM 2281 N N . ARG A 1 270 ? 10.902 -58.335 -51.624 1.00 82.06 270 ARG A N 1
ATOM 2282 C CA . ARG A 1 270 ? 11.108 -58.481 -50.173 1.00 82.06 270 ARG A CA 1
ATOM 2283 C C . ARG A 1 270 ? 12.533 -58.117 -49.731 1.00 82.06 270 ARG A C 1
ATOM 2285 O O . ARG A 1 270 ? 12.703 -57.525 -48.671 1.00 82.06 270 ARG A O 1
ATOM 2292 N N . GLN A 1 271 ? 13.546 -58.450 -50.532 1.00 81.56 271 GLN A N 1
ATOM 2293 C CA . GLN A 1 271 ? 14.952 -58.167 -50.221 1.00 81.56 271 GLN A CA 1
ATOM 2294 C C . GLN A 1 271 ? 15.284 -56.670 -50.312 1.00 81.56 271 GLN A C 1
ATOM 2296 O O . GLN A 1 271 ? 16.005 -56.151 -49.461 1.00 81.56 271 GLN A O 1
ATOM 2301 N N . GLU A 1 272 ? 14.719 -55.959 -51.288 1.00 82.94 272 GLU A N 1
ATOM 2302 C CA . GLU A 1 272 ? 14.926 -54.517 -51.458 1.00 82.94 272 GLU A CA 1
ATOM 2303 C C . GLU A 1 272 ? 14.306 -53.718 -50.310 1.00 82.94 272 GLU A C 1
ATOM 2305 O O . GLU A 1 272 ? 14.898 -52.754 -49.828 1.00 82.94 272 GLU A O 1
ATOM 2310 N N . ILE A 1 273 ? 13.149 -54.151 -49.808 1.00 82.56 273 ILE A N 1
ATOM 2311 C CA . ILE A 1 273 ? 12.501 -53.506 -48.658 1.00 82.56 273 ILE A CA 1
ATOM 2312 C C . ILE A 1 273 ? 13.301 -53.717 -47.379 1.00 82.56 273 ILE A C 1
ATOM 2314 O O . ILE A 1 273 ? 13.476 -52.767 -46.617 1.00 82.56 273 ILE A O 1
ATOM 2318 N N . ILE A 1 274 ? 13.835 -54.925 -47.176 1.00 83.06 274 ILE A N 1
ATOM 2319 C CA . ILE A 1 274 ? 14.708 -55.225 -46.035 1.00 83.06 274 ILE A CA 1
ATOM 2320 C C . ILE A 1 274 ? 15.924 -54.298 -46.034 1.00 83.06 274 ILE A C 1
ATOM 2322 O O . ILE A 1 274 ? 16.242 -53.723 -44.999 1.00 83.06 274 ILE A O 1
ATOM 2326 N N . GLN A 1 275 ? 16.553 -54.070 -47.192 1.00 81.88 275 GLN A N 1
ATOM 2327 C CA . GLN A 1 275 ? 17.662 -53.117 -47.310 1.00 81.88 275 GLN A CA 1
ATOM 2328 C C . GLN A 1 275 ? 17.250 -51.684 -46.954 1.00 81.88 275 GLN A C 1
ATOM 2330 O O . GLN A 1 275 ? 18.016 -50.969 -46.313 1.00 81.88 275 GLN A O 1
ATOM 2335 N N . LYS A 1 276 ? 16.040 -51.260 -47.340 1.00 81.06 276 LYS A N 1
ATOM 2336 C CA . LYS A 1 276 ? 15.556 -49.891 -47.111 1.00 81.06 276 LYS A CA 1
ATOM 2337 C C . LYS A 1 276 ? 15.280 -49.587 -45.640 1.00 81.06 276 LYS A C 1
ATOM 2339 O O . LYS A 1 276 ? 15.567 -48.473 -45.217 1.00 81.06 276 LYS A O 1
ATOM 2344 N N . PHE A 1 277 ? 14.761 -50.538 -44.859 1.00 80.69 277 PHE A N 1
ATOM 2345 C CA . PHE A 1 277 ? 14.482 -50.314 -43.432 1.00 80.69 277 PHE A CA 1
ATOM 2346 C C . PHE A 1 277 ? 15.633 -50.692 -42.485 1.00 80.69 277 PHE A C 1
ATOM 2348 O O . PHE A 1 277 ? 15.438 -50.660 -41.263 1.00 80.69 277 PHE A O 1
ATOM 2355 N N . ARG A 1 278 ? 16.820 -51.059 -42.997 1.00 73.88 278 ARG A N 1
ATOM 2356 C CA . ARG A 1 278 ? 18.014 -51.297 -42.162 1.00 73.88 278 ARG A CA 1
ATOM 2357 C C . ARG A 1 278 ? 18.291 -50.060 -41.300 1.00 73.88 278 ARG A C 1
ATOM 2359 O O . ARG A 1 278 ? 18.422 -48.960 -41.821 1.00 73.88 278 ARG A O 1
ATOM 2366 N N . GLY A 1 279 ? 18.325 -50.239 -39.977 1.00 72.50 279 GLY A N 1
ATOM 2367 C CA . GLY A 1 279 ? 18.465 -49.151 -38.996 1.00 72.50 279 GLY A CA 1
ATOM 2368 C C . GLY A 1 279 ? 17.150 -48.615 -38.407 1.00 72.50 279 GLY A C 1
ATOM 2369 O O . GLY A 1 279 ? 17.186 -47.900 -37.409 1.00 72.50 279 GLY A O 1
ATOM 2370 N N . GLN A 1 280 ? 15.983 -48.994 -38.945 1.00 79.19 280 GLN A N 1
ATOM 2371 C CA . GLN A 1 280 ? 14.686 -48.680 -38.330 1.00 79.19 280 GLN A CA 1
ATOM 2372 C C . GLN A 1 280 ? 14.385 -49.604 -37.141 1.00 79.19 280 GLN A C 1
ATOM 2374 O O . GLN A 1 280 ? 14.769 -50.774 -37.156 1.00 79.19 280 GLN A O 1
ATOM 2379 N N . PRO A 1 281 ? 13.639 -49.141 -36.125 1.00 77.12 281 PRO A N 1
ATOM 2380 C CA . PRO A 1 281 ? 13.246 -49.991 -35.009 1.00 77.12 281 PRO A CA 1
ATOM 2381 C C . PRO A 1 281 ? 12.283 -51.107 -35.455 1.00 77.12 281 PRO A C 1
ATOM 2383 O O . PRO A 1 281 ? 11.452 -50.924 -36.347 1.00 77.12 281 PRO A O 1
ATOM 2386 N N . LEU A 1 282 ? 12.367 -52.269 -34.796 1.00 75.31 282 LEU A N 1
ATOM 2387 C CA . LEU A 1 282 ? 11.657 -53.506 -35.167 1.00 75.31 282 LEU A CA 1
ATOM 2388 C C . LEU A 1 282 ? 10.131 -53.329 -35.288 1.00 75.31 282 LEU A C 1
ATOM 2390 O O . LEU A 1 282 ? 9.480 -53.984 -36.099 1.00 75.31 282 LEU A O 1
ATOM 2394 N N . ASN A 1 283 ? 9.550 -52.419 -34.502 1.00 79.56 283 ASN A N 1
ATOM 2395 C CA . ASN A 1 283 ? 8.130 -52.077 -34.582 1.00 79.56 283 ASN A CA 1
ATOM 2396 C C . ASN A 1 283 ? 7.741 -51.467 -35.938 1.00 79.56 283 ASN A C 1
ATOM 2398 O O . ASN A 1 283 ? 6.680 -51.801 -36.449 1.00 79.56 283 ASN A O 1
ATOM 2402 N N . VAL A 1 284 ? 8.589 -50.624 -36.536 1.00 78.06 284 VAL A N 1
ATOM 2403 C CA . VAL A 1 284 ? 8.361 -50.023 -37.860 1.00 78.06 284 VAL A CA 1
ATOM 2404 C C . VAL A 1 284 ? 8.553 -51.061 -38.965 1.00 78.06 284 VAL A C 1
ATOM 2406 O O . VAL A 1 284 ? 7.736 -51.145 -39.878 1.00 78.06 284 VAL A O 1
ATOM 2409 N N . GLN A 1 285 ? 9.576 -51.909 -38.847 1.00 82.62 285 GLN A N 1
ATOM 2410 C CA . GLN A 1 285 ? 9.842 -52.984 -39.809 1.00 82.62 285 GLN A CA 1
ATOM 2411 C C . GLN A 1 285 ? 8.655 -53.962 -39.909 1.00 82.62 285 GLN A C 1
ATOM 2413 O O . GLN A 1 285 ? 8.226 -54.320 -41.008 1.00 82.62 285 GLN A O 1
ATOM 2418 N N . ARG A 1 286 ? 8.052 -54.314 -38.762 1.00 82.94 286 ARG A N 1
ATOM 2419 C CA . ARG A 1 286 ? 6.879 -55.203 -38.676 1.00 82.94 286 ARG A CA 1
ATOM 2420 C C . ARG A 1 286 ? 5.598 -54.634 -39.289 1.00 82.94 286 ARG A C 1
ATOM 2422 O O . ARG A 1 286 ? 4.718 -55.408 -39.649 1.00 82.94 286 ARG A O 1
ATOM 2429 N N . ILE A 1 287 ? 5.476 -53.311 -39.430 1.00 82.81 287 ILE A N 1
ATOM 2430 C CA . ILE A 1 287 ? 4.304 -52.690 -40.078 1.00 82.81 287 ILE A CA 1
ATOM 2431 C C . ILE A 1 287 ? 4.266 -53.018 -41.579 1.00 82.81 287 ILE A C 1
ATOM 2433 O O . ILE A 1 287 ? 3.185 -53.157 -42.156 1.00 82.81 287 ILE A O 1
ATOM 2437 N N . ILE A 1 288 ? 5.436 -53.143 -42.211 1.00 82.12 288 ILE A N 1
ATOM 2438 C CA . ILE A 1 288 ? 5.565 -53.442 -43.644 1.00 82.12 288 ILE A CA 1
ATOM 2439 C C . ILE A 1 288 ? 5.723 -54.951 -43.872 1.00 82.12 288 ILE A C 1
ATOM 2441 O O . ILE A 1 288 ? 5.092 -55.499 -44.773 1.00 82.12 288 ILE A O 1
ATOM 2445 N N . LEU A 1 289 ? 6.517 -55.632 -43.036 1.00 83.75 289 LEU A N 1
ATOM 2446 C CA . LEU A 1 289 ? 6.722 -57.084 -43.071 1.00 83.75 289 LEU A CA 1
ATOM 2447 C C . LEU A 1 289 ? 6.352 -57.721 -41.717 1.00 83.75 289 LEU A C 1
ATOM 2449 O O . LEU A 1 289 ? 7.218 -57.838 -40.848 1.00 83.75 289 LEU A O 1
ATOM 2453 N N . PRO A 1 290 ? 5.102 -58.184 -41.530 1.00 81.12 290 PRO A N 1
ATOM 2454 C CA . PRO A 1 290 ? 4.632 -58.742 -40.256 1.00 81.12 290 PRO A CA 1
ATOM 2455 C C . PRO A 1 290 ? 5.443 -59.950 -39.769 1.00 81.12 290 PRO A C 1
ATOM 2457 O O . PRO A 1 290 ? 5.696 -60.090 -38.573 1.00 81.12 290 PRO A O 1
ATOM 2460 N N . ASP A 1 291 ? 5.915 -60.777 -40.705 1.00 79.75 291 ASP A N 1
ATOM 2461 C CA . ASP A 1 291 ? 6.650 -62.015 -40.418 1.00 79.75 291 ASP A CA 1
ATOM 2462 C C . ASP A 1 291 ? 8.162 -61.795 -40.224 1.00 79.75 291 ASP A C 1
ATOM 2464 O O . ASP A 1 291 ? 8.922 -62.748 -40.032 1.00 79.75 291 ASP A O 1
ATOM 2468 N N . TYR A 1 292 ? 8.637 -60.546 -40.301 1.00 80.75 292 TYR A N 1
ATOM 2469 C CA . TYR A 1 292 ? 10.050 -60.223 -40.132 1.00 80.75 292 TYR A CA 1
ATOM 2470 C C . TYR A 1 292 ? 10.452 -60.289 -38.652 1.00 80.75 292 TYR A C 1
ATOM 2472 O O . TYR A 1 292 ? 9.996 -59.504 -37.815 1.00 80.75 292 TYR A O 1
ATOM 2480 N N . LYS A 1 293 ? 11.326 -61.245 -38.319 1.00 72.06 293 LYS A N 1
ATOM 2481 C CA . LYS A 1 293 ? 11.794 -61.487 -36.944 1.00 72.06 293 LYS A CA 1
ATOM 2482 C C . LYS A 1 293 ? 13.051 -60.692 -36.556 1.00 72.06 293 LYS A C 1
ATOM 2484 O O . LYS A 1 293 ? 13.496 -60.833 -35.423 1.00 72.06 293 LYS A O 1
ATOM 2489 N N . GLY A 1 294 ? 13.542 -59.812 -37.433 1.00 66.62 294 GLY A N 1
ATOM 2490 C CA . GLY A 1 294 ? 14.822 -59.117 -37.271 1.00 66.62 294 GLY A CA 1
ATOM 2491 C C . GLY A 1 294 ? 15.970 -59.908 -37.898 1.00 66.62 294 GLY A C 1
ATOM 2492 O O . GLY A 1 294 ? 15.869 -61.127 -38.047 1.00 66.62 294 GLY A O 1
ATOM 2493 N N . ASP A 1 295 ? 17.047 -59.218 -38.275 1.00 61.31 295 ASP A N 1
ATOM 2494 C CA . ASP A 1 295 ? 18.307 -59.886 -38.600 1.00 61.31 295 ASP A CA 1
ATOM 2495 C C . ASP A 1 295 ? 18.803 -60.549 -37.304 1.00 61.31 295 ASP A C 1
ATOM 2497 O O . ASP A 1 295 ? 19.018 -59.862 -36.306 1.00 61.31 295 ASP A O 1
ATOM 2501 N N . GLN A 1 296 ? 18.902 -61.884 -37.264 1.00 52.28 296 GLN A N 1
ATOM 2502 C CA . GLN A 1 296 ? 19.588 -62.548 -36.156 1.00 52.28 296 GLN A CA 1
ATOM 2503 C C . GLN A 1 296 ? 21.054 -62.136 -36.240 1.00 52.28 296 GLN A C 1
ATOM 2505 O O . GLN A 1 296 ? 21.752 -62.571 -37.154 1.00 52.28 296 GLN A O 1
ATOM 2510 N N . GLU A 1 297 ? 21.497 -61.288 -35.316 1.00 44.22 297 GLU A N 1
ATOM 2511 C CA . GLU A 1 297 ? 22.911 -61.011 -35.085 1.00 44.22 297 GLU A CA 1
ATOM 2512 C C . GLU A 1 297 ? 23.622 -62.358 -34.877 1.00 44.22 297 GLU A C 1
ATOM 2514 O O . GLU A 1 297 ? 23.519 -62.986 -33.824 1.00 44.22 297 GLU A O 1
ATOM 2519 N N . HIS A 1 298 ? 24.283 -62.864 -35.921 1.00 39.44 298 HIS A N 1
ATOM 2520 C CA . HIS A 1 298 ? 25.424 -63.740 -35.712 1.00 39.44 298 HIS A CA 1
ATOM 2521 C C . HIS A 1 298 ? 26.511 -62.829 -35.144 1.00 39.44 298 HIS A C 1
ATOM 2523 O O . HIS A 1 298 ? 26.913 -61.883 -35.822 1.00 39.44 298 HIS A O 1
ATOM 2529 N N . ASN A 1 299 ? 26.872 -63.081 -33.883 1.00 33.84 299 ASN A N 1
ATOM 2530 C CA . ASN A 1 299 ? 28.046 -62.514 -33.215 1.00 33.84 299 ASN A CA 1
ATOM 2531 C C . ASN A 1 299 ? 29.271 -62.477 -34.134 1.00 33.84 299 ASN A C 1
ATOM 2533 O O . ASN A 1 299 ? 29.506 -63.499 -34.822 1.00 33.84 299 ASN A O 1
#

Secondary structure (DSSP, 8-state):
--S------SEEEETTEEEETTS--HHHHHHHHHHHHHHHHHHHHHHSTT--S-HHHHHHHIIIIIHHHHHTTHHHHTTTS-HHHHHHHHHHHHHHHHHHHT--TTS-HHHHHHHHT---HHHHHHHHHHHHHHHHHH-S-HHHHHHHHT-----S-HHHHHHHHHHHIIIIITT-TT----GGGG-S--TTHHHH-S-HHHHHHHHHHHHHH---HHHHHHHHHHHHHHHHHHHHHHHHHHHHTS-TTSPPHHHHHHHHHHHHHTSS-HHHHHHHTTTS-HHHHHHH-TT--------

Radius of gyration: 33.66 Å; Cα contacts (8 Å, |Δi|>4): 171; chains: 1; bounding box: 52×89×86 Å

Sequence (299 aa):
IKGQVIKIESKQSYLGVILDSKLTLSSHVTKLMGKYTTAYRKMTWILNRRSKLPTKTKMLILKSVLSPIWQYAIAAWGPLVTDAQIRRIQVEENRKMRDICRAGRYTSNQTIRDRYGIKTVEEFYQQALHRFSETIKSHPNIAVRRIFTRHYIPNRLERSRQRYLKMTNEHITQKQTGQTLSPKLLKIPDLNDCRTLKKRNERDKIRQTHLIELPTLLRLEEEEEELRRIKKQEERERREKETQKWPPDRWCELEINLYNKQYRRGDLTRQEIIQKFRGQPLNVQRIILPDYKGDQEHN

Solvent-accessible surface area (backbone atoms only — not comparable to full-atom values): 17876 Å² total; per-residue (Å²): 131,84,87,63,81,75,78,90,56,67,59,45,77,53,99,89,44,42,45,36,80,83,50,51,38,60,72,30,53,53,50,46,50,51,51,46,53,51,54,49,60,73,40,34,76,64,45,36,81,87,31,89,65,56,58,70,57,46,50,48,48,43,60,70,61,50,44,49,65,66,55,58,64,29,58,74,51,54,48,52,36,42,69,71,58,55,48,50,54,44,49,53,51,50,51,53,55,34,54,51,66,68,56,54,94,85,55,56,70,63,62,53,25,63,76,70,70,55,74,51,68,63,59,48,38,54,53,43,37,51,53,51,50,56,54,32,74,71,43,85,56,62,74,61,42,42,47,61,81,60,58,85,77,78,95,61,60,64,83,64,37,45,58,33,53,52,53,43,49,66,64,39,59,70,69,45,86,81,58,82,74,59,76,76,83,64,67,71,86,54,80,66,58,42,75,76,46,90,53,69,69,63,31,54,51,50,49,53,51,43,75,74,58,6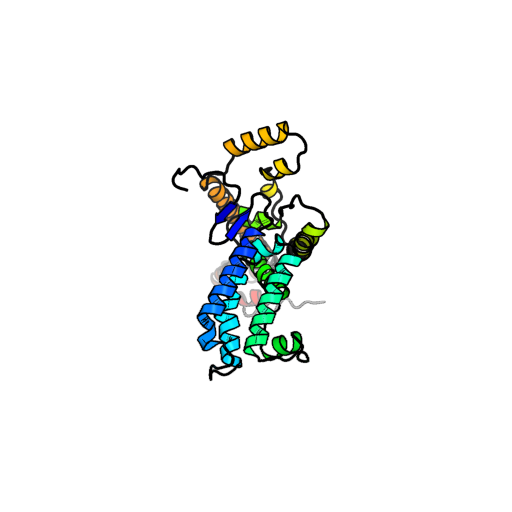0,70,49,73,66,53,55,50,51,53,53,48,51,52,52,51,50,53,54,48,54,51,48,54,49,52,51,51,60,61,63,69,48,71,92,78,61,80,51,73,68,55,52,52,50,53,34,52,35,42,76,72,62,78,42,54,75,68,59,51,54,65,69,50,65,90,51,59,69,75,62,51,31,73,62,38,74,86,61,86,66,85,77,80,76,128

Mean predicted aligned error: 16.4 Å

pLDDT: mean 75.63, std 17.17, range [33.84, 96.69]

Organism: Drosophila melanogaster (NCBI:txid7227)